Protein AF-A0A953ZAP2-F1 (afdb_monomer)

pLDDT: mean 78.83, std 12.78, range [43.84, 93.12]

Foldseek 3Di:
DVVQQVVVPKDKDDPFDFDDDPDGDTDAIEIEPGDCPRPVLQDDPPDRYDYDDDDPLVLVVVLVSCVRYPDQEEEAADDDDPVSVVSNVPRQHVYYHYNDDDDPDQPFDDGPPPDPDRCGDPCNVVVVD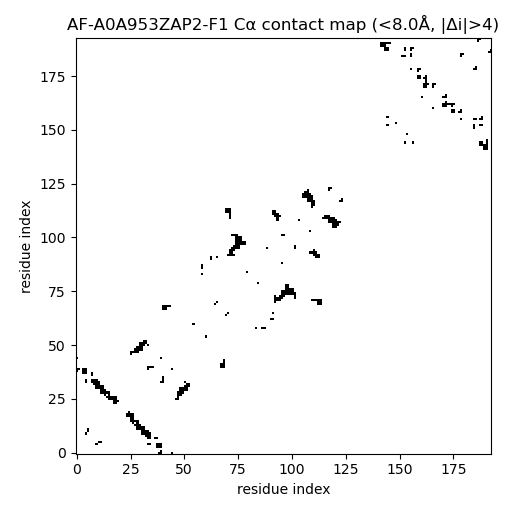DDDDDDDDPDPPQDQCDPDRDPLSVLLVVLVCCLPPNPDPVSNVVSVVVCVVDVPSVCNRRNHD

Sequence (193 aa):
LLDDAIAKGARVTYPAGEEPGRWIHWKATVIESLGPKAKLSTERLEGPGCELYRSEEPDREAARLLGLMPANNLSVLGTPERAMQGKLEDLPAGRIAFNEPILVGTAGAGGVPIGAESPRSICGPQNMLRPKLISQGEDEGRRIAWFPYTDDKAYALMDAIEAIYGTQAGKRLKAALKLWINPTKRRLLKGDD

Nearest PDB structures (foldseek):
  3vz2-assembly1_A  TM=8.799E-01  e=4.939E-05  Picosynechococcus sp. PCC 7002
  4ita-assembly1_A  TM=8.881E-01  e=8.875E-05  Picosynechococcus sp. PCC 7002
  3vz3-assembly1_B  TM=8.867E-01  e=8.875E-05  Picosynechococcus sp. PCC 7002
  5x5t-assembly1_A  TM=7.986E-01  e=1.011E-04  Azospirillum brasilense
  2hg2-assembly1_A  TM=8.134E-01  e=2.866E-04  Escherichia coli

Mean predicted aligned error: 14.67 Å

Secondary structure (DSSP, 8-state):
-HHHHHHTT-EE-S--SEEPSSS-EE--EEEES--TTSGGGTS---SSEEEE---S-HHHHHHHHHHHS--SEEEE-S---HHHHHHHHTSS-SEEEESS-----SS-B-BTTB-S---BSSSHHHHTS----------SS--TTPSS--HHHHHHHHHHHHHHH-S-HHHHHHHHHHHHH-HHHHHHHHT--

Structure (mmCIF, N/CA/C/O backbone):
data_AF-A0A953ZAP2-F1
#
_entry.id   AF-A0A953ZAP2-F1
#
loop_
_atom_site.group_PDB
_atom_site.id
_atom_site.type_symbol
_atom_site.label_atom_id
_atom_site.label_alt_id
_atom_site.label_comp_id
_atom_site.label_asym_id
_atom_site.label_entity_id
_atom_site.label_seq_id
_atom_site.pdbx_PDB_ins_code
_atom_site.Cartn_x
_atom_site.Cartn_y
_atom_site.Cartn_z
_atom_site.occupancy
_atom_site.B_iso_or_equiv
_atom_site.auth_seq_id
_atom_site.auth_comp_id
_atom_site.auth_asym_id
_atom_site.auth_atom_id
_atom_site.pdbx_PDB_model_num
ATOM 1 N N . LEU A 1 1 ? -19.634 -7.448 13.167 1.00 86.50 1 LEU A N 1
ATOM 2 C CA . LEU A 1 1 ? -18.156 -7.490 13.293 1.00 86.50 1 LEU A CA 1
ATOM 3 C C . LEU A 1 1 ? -17.708 -7.265 14.730 1.00 86.50 1 LEU A C 1
ATOM 5 O O . LEU A 1 1 ? -17.009 -8.113 15.265 1.00 86.50 1 LEU A O 1
ATOM 9 N N . LEU A 1 2 ? -18.153 -6.180 15.367 1.00 87.56 2 LEU A N 1
ATOM 10 C CA . LEU A 1 2 ? -17.809 -5.878 16.756 1.00 87.56 2 LEU A CA 1
ATOM 11 C C . LEU A 1 2 ? -18.224 -6.981 17.747 1.00 87.56 2 LEU A C 1
ATOM 13 O O . LEU A 1 2 ? -17.394 -7.419 18.535 1.00 87.56 2 LEU A O 1
ATOM 17 N N . ASP A 1 3 ? -19.456 -7.491 17.652 1.00 88.81 3 ASP A N 1
ATOM 18 C CA . ASP A 1 3 ? -19.928 -8.573 18.534 1.00 88.81 3 ASP A CA 1
ATOM 19 C C . ASP A 1 3 ? -19.073 -9.841 18.418 1.00 88.81 3 ASP A C 1
ATOM 21 O O . ASP A 1 3 ? -18.786 -10.495 19.414 1.00 88.81 3 ASP A O 1
ATOM 25 N N . ASP A 1 4 ? -18.614 -10.166 17.204 1.00 91.75 4 ASP A N 1
ATOM 26 C CA . ASP A 1 4 ? -17.707 -11.293 16.962 1.00 91.75 4 ASP A CA 1
ATOM 27 C C . ASP A 1 4 ? -16.335 -11.057 17.607 1.00 91.75 4 ASP A C 1
ATOM 29 O O . ASP A 1 4 ? -15.773 -11.974 18.205 1.00 91.75 4 ASP A O 1
ATOM 33 N N . ALA A 1 5 ? -15.816 -9.827 17.535 1.00 90.19 5 ALA A N 1
ATOM 34 C CA . ALA A 1 5 ? -14.565 -9.455 18.187 1.00 90.19 5 ALA A CA 1
ATOM 35 C C . ALA A 1 5 ? -14.678 -9.575 19.716 1.00 90.19 5 ALA A C 1
ATOM 37 O O . ALA A 1 5 ? -13.825 -10.208 20.339 1.00 90.19 5 ALA A O 1
ATOM 38 N N . ILE A 1 6 ? -15.758 -9.047 20.306 1.00 89.50 6 ILE A N 1
ATOM 39 C CA . ILE A 1 6 ? -16.037 -9.141 21.748 1.00 89.50 6 ILE A CA 1
ATOM 40 C C . ILE A 1 6 ? -16.179 -10.607 22.171 1.00 89.50 6 ILE A C 1
ATOM 42 O O . ILE A 1 6 ? -15.530 -11.041 23.123 1.00 89.50 6 ILE A O 1
ATOM 46 N N . ALA A 1 7 ? -16.960 -11.403 21.434 1.00 90.94 7 ALA A N 1
ATOM 47 C CA . ALA A 1 7 ? -17.153 -12.827 21.714 1.00 90.94 7 ALA A CA 1
ATOM 48 C C . ALA A 1 7 ? -15.841 -13.631 21.658 1.00 90.94 7 ALA A C 1
ATOM 50 O O . ALA A 1 7 ? -15.715 -14.666 22.311 1.00 90.94 7 ALA A O 1
ATOM 51 N N . LYS A 1 8 ? -14.852 -13.150 20.899 1.00 93.12 8 LYS A N 1
ATOM 52 C CA . LYS A 1 8 ? -13.515 -13.749 20.774 1.00 93.12 8 LYS A CA 1
ATOM 53 C C . LYS A 1 8 ? -12.467 -13.101 21.683 1.00 93.12 8 LYS A C 1
ATOM 55 O O . LYS A 1 8 ? -11.278 -13.367 21.514 1.00 93.12 8 LYS A O 1
ATOM 60 N N . GLY A 1 9 ? -12.902 -12.306 22.660 1.00 89.12 9 GLY A N 1
ATOM 61 C CA . GLY A 1 9 ? -12.061 -11.778 23.734 1.00 89.12 9 GLY A CA 1
ATOM 62 C C . GLY A 1 9 ? -11.420 -10.419 23.459 1.00 89.12 9 GLY A C 1
ATOM 63 O O . GLY A 1 9 ? -10.553 -10.011 24.229 1.00 89.12 9 GLY A O 1
ATOM 64 N N . ALA A 1 10 ? -11.824 -9.707 22.401 1.00 90.88 10 ALA A N 1
ATOM 65 C CA . ALA A 1 10 ? -11.381 -8.333 22.195 1.00 90.88 10 ALA A CA 1
ATOM 66 C C . ALA A 1 10 ? -11.968 -7.409 23.271 1.00 90.88 10 ALA A C 1
ATOM 68 O O . ALA A 1 10 ? -13.122 -7.555 23.689 1.00 90.88 10 ALA A O 1
ATOM 69 N N . ARG A 1 11 ? -11.179 -6.421 23.689 1.00 90.12 11 ARG A N 1
ATOM 70 C CA . ARG A 1 11 ? -11.623 -5.363 24.596 1.00 90.12 11 ARG A CA 1
ATOM 71 C C . ARG A 1 11 ? -12.050 -4.154 23.779 1.00 90.12 11 ARG A C 1
ATOM 73 O O . ARG A 1 11 ? -11.393 -3.789 22.815 1.00 90.12 11 ARG A O 1
ATOM 80 N N . VAL A 1 12 ? -13.140 -3.518 24.186 1.00 87.62 12 VAL A N 1
ATOM 81 C CA . VAL A 1 12 ? -13.678 -2.344 23.502 1.00 87.62 12 VAL A CA 1
ATOM 82 C C . VAL A 1 12 ? -13.697 -1.174 24.478 1.00 87.62 12 VAL A C 1
ATOM 84 O O . VAL A 1 12 ? -14.350 -1.248 25.518 1.00 87.62 12 VAL A O 1
ATOM 87 N N . THR A 1 13 ? -12.919 -0.128 24.196 1.00 74.25 13 THR A N 1
ATOM 88 C CA . THR A 1 13 ? -12.507 0.854 25.220 1.00 74.25 13 THR A CA 1
ATOM 89 C C . THR A 1 13 ? -13.463 2.047 25.383 1.00 74.25 13 THR A C 1
ATOM 91 O O . THR A 1 13 ? -13.245 2.882 26.254 1.00 74.25 13 THR A O 1
ATOM 94 N N . TYR A 1 14 ? -14.551 2.125 24.612 1.00 65.06 14 TYR A N 1
ATOM 95 C CA . TYR A 1 14 ? -15.587 3.174 24.679 1.00 65.06 14 TYR A CA 1
ATOM 96 C C . TYR A 1 14 ? -16.978 2.549 24.463 1.00 65.06 14 TYR A C 1
ATOM 98 O O . TYR A 1 14 ? -17.030 1.430 23.949 1.00 65.06 14 TYR A O 1
ATOM 106 N N . PRO A 1 15 ? -18.104 3.197 24.843 1.00 66.62 15 PRO A N 1
ATOM 107 C CA . PRO A 1 15 ? -19.433 2.674 24.540 1.00 66.62 15 PRO A CA 1
ATOM 108 C C . PRO A 1 15 ? -19.584 2.540 23.028 1.00 66.62 15 PRO A C 1
ATOM 110 O O . PRO A 1 15 ? -19.807 3.519 22.319 1.00 66.62 15 PRO A O 1
ATOM 113 N N . ALA A 1 16 ? -19.426 1.314 22.559 1.00 71.69 16 ALA A N 1
ATOM 114 C CA . ALA A 1 16 ? -19.564 0.953 21.173 1.00 71.69 16 ALA A CA 1
ATOM 115 C C . ALA A 1 16 ? -21.010 0.566 20.891 1.00 71.69 16 ALA A C 1
ATOM 117 O O . ALA A 1 16 ? -21.706 0.046 21.765 1.00 71.69 16 ALA A O 1
ATOM 118 N N . GLY A 1 17 ? -21.456 0.829 19.670 1.00 74.69 17 GLY A N 1
ATOM 119 C CA . GLY A 1 17 ? -22.823 0.554 19.257 1.00 74.69 17 GLY A CA 1
ATOM 120 C C . GLY A 1 17 ? -23.534 1.778 18.708 1.00 74.69 17 GLY A C 1
ATOM 121 O O . GLY A 1 17 ? -22.985 2.883 18.631 1.00 74.69 17 GLY A O 1
ATOM 122 N N . GLU A 1 18 ? -24.771 1.535 18.306 1.00 81.50 18 GLU A N 1
ATOM 123 C CA . GLU A 1 18 ? -25.666 2.560 17.806 1.00 81.50 18 GLU A CA 1
ATOM 124 C C . GLU A 1 18 ? -26.179 3.433 18.959 1.00 81.50 18 GLU A C 1
ATOM 126 O O . GLU A 1 18 ? -26.550 2.947 20.032 1.00 81.50 18 GLU A O 1
ATOM 131 N N . GLU A 1 19 ? -26.191 4.742 18.747 1.00 83.44 19 GLU A N 1
ATOM 132 C CA . GLU A 1 19 ? -26.857 5.682 19.630 1.00 83.44 19 GLU A CA 1
ATOM 133 C C . GLU A 1 19 ? -28.352 5.738 19.284 1.00 83.44 19 GLU A C 1
ATOM 135 O O . GLU A 1 19 ? -28.695 6.057 18.144 1.00 83.44 19 GLU A O 1
ATOM 140 N N . PRO A 1 20 ? -29.259 5.451 20.239 1.00 82.44 20 PRO A N 1
ATOM 141 C CA . PRO A 1 20 ? -30.690 5.466 19.968 1.00 82.44 20 PRO A CA 1
ATOM 142 C C . PRO A 1 20 ? -31.151 6.837 19.470 1.00 82.44 20 PRO A C 1
ATOM 144 O O . PRO A 1 20 ? -30.902 7.859 20.113 1.00 82.44 20 PRO A O 1
ATOM 147 N N . GLY A 1 21 ? -31.876 6.871 18.353 1.00 85.31 21 GLY A N 1
ATOM 148 C CA . GLY A 1 21 ? -32.375 8.123 17.802 1.00 85.31 21 GLY A CA 1
ATOM 149 C C . GLY A 1 21 ? -33.094 7.969 16.468 1.00 85.31 21 GLY A C 1
ATOM 150 O O . GLY A 1 21 ? -33.353 6.873 15.985 1.00 85.31 21 GLY A O 1
ATOM 151 N N . ARG A 1 22 ? -33.434 9.113 15.865 1.00 90.19 22 ARG A N 1
ATOM 152 C CA . ARG A 1 22 ? -34.063 9.183 14.535 1.00 90.19 22 ARG A CA 1
ATOM 153 C C . ARG A 1 22 ? -33.100 8.805 13.398 1.00 90.19 22 ARG A C 1
ATOM 155 O O . ARG A 1 22 ? -33.554 8.477 12.307 1.00 90.19 22 ARG A O 1
ATOM 162 N N . TRP A 1 23 ? -31.796 8.908 13.638 1.00 88.50 23 TRP A N 1
ATOM 163 C CA . TRP A 1 23 ? -30.739 8.728 12.647 1.00 88.50 23 TRP A CA 1
ATOM 164 C C . TRP A 1 23 ? -29.831 7.575 13.058 1.00 88.50 23 TRP A C 1
ATOM 166 O O . TRP A 1 23 ? -29.598 7.388 14.248 1.00 88.50 23 TRP A O 1
ATOM 176 N N . ILE A 1 24 ? -29.282 6.861 12.074 1.00 84.88 24 ILE A N 1
ATOM 177 C CA . ILE A 1 24 ? -28.288 5.810 12.310 1.00 84.88 24 ILE A CA 1
ATOM 178 C C . ILE A 1 24 ? -26.979 6.495 12.718 1.00 84.88 24 ILE A C 1
ATOM 180 O O . ILE A 1 24 ? -26.269 7.039 11.869 1.00 84.88 24 ILE A O 1
ATOM 184 N N . HIS A 1 25 ? -26.674 6.495 14.014 1.00 87.06 25 HIS A N 1
ATOM 185 C CA . HIS A 1 25 ? -25.443 7.060 14.561 1.00 87.06 25 HIS A CA 1
ATOM 186 C C . HIS A 1 25 ? -24.656 5.974 15.284 1.00 87.06 25 HIS A C 1
ATOM 188 O O . HIS A 1 25 ? -25.143 5.383 16.239 1.00 87.06 25 HIS A O 1
ATOM 194 N N . TRP A 1 26 ? -23.426 5.725 14.842 1.00 84.88 26 TRP A N 1
ATOM 195 C CA . TRP A 1 26 ? -22.526 4.770 15.480 1.00 84.88 26 TRP A CA 1
ATOM 196 C C . TRP A 1 26 ? -21.445 5.505 16.257 1.00 84.88 26 TRP A C 1
ATOM 198 O O . TRP A 1 26 ? -20.780 6.393 15.722 1.00 84.88 26 TRP A O 1
ATOM 208 N N . LYS A 1 27 ? -21.252 5.118 17.517 1.00 86.12 27 LYS A N 1
ATOM 209 C CA . LYS A 1 27 ? -20.222 5.713 18.369 1.00 86.12 27 LYS A CA 1
ATOM 210 C C . LYS A 1 27 ? -18.827 5.263 17.947 1.00 86.12 27 LYS A C 1
ATOM 212 O O . LYS A 1 27 ? -18.607 4.096 17.615 1.00 86.12 27 LYS A O 1
ATOM 217 N N . ALA A 1 28 ? -17.882 6.201 18.014 1.00 87.31 28 ALA A N 1
ATOM 218 C CA . ALA A 1 28 ? -16.474 5.929 17.766 1.00 87.31 28 ALA A CA 1
ATOM 219 C C . ALA A 1 28 ? -15.956 4.849 18.727 1.00 87.31 28 ALA A C 1
ATOM 221 O O . ALA A 1 28 ? -16.156 4.944 19.939 1.00 87.31 28 ALA A O 1
ATOM 222 N N . THR A 1 29 ? -15.298 3.828 18.184 1.00 89.12 29 THR A N 1
ATOM 223 C CA . THR A 1 29 ? -14.916 2.638 18.949 1.00 89.12 29 THR A CA 1
ATOM 224 C C . THR A 1 29 ? -13.437 2.301 18.782 1.00 89.12 29 THR A C 1
ATOM 226 O O . THR A 1 29 ? -12.941 2.220 17.663 1.00 89.12 29 THR A O 1
ATOM 229 N N . VAL A 1 30 ? -12.742 2.045 19.892 1.00 90.81 30 VAL A N 1
ATOM 230 C CA . VAL A 1 30 ? -11.373 1.505 19.889 1.00 90.81 30 VAL A CA 1
ATOM 231 C C . VAL A 1 30 ? -11.427 0.042 20.303 1.00 90.81 30 VAL A C 1
ATOM 233 O O . VAL A 1 30 ? -12.025 -0.286 21.331 1.00 90.81 30 VAL A O 1
ATOM 236 N N . ILE A 1 31 ? -10.828 -0.824 19.489 1.00 91.25 31 ILE A N 1
ATOM 237 C CA . ILE A 1 31 ? -10.814 -2.274 19.675 1.00 91.25 31 ILE A CA 1
ATOM 238 C C . ILE A 1 31 ? -9.385 -2.695 20.014 1.00 91.25 31 ILE A C 1
ATOM 240 O O . ILE A 1 31 ? -8.471 -2.566 19.206 1.00 91.25 31 ILE A O 1
ATOM 244 N N . GLU A 1 32 ? -9.200 -3.194 21.226 1.00 91.31 32 GLU A N 1
ATOM 245 C CA . GLU A 1 32 ? -7.933 -3.647 21.791 1.00 91.31 32 GLU A CA 1
ATOM 246 C C . GLU A 1 32 ? -7.892 -5.177 21.864 1.00 91.31 32 GLU A C 1
ATOM 248 O O . GLU A 1 32 ? -8.924 -5.844 21.989 1.00 91.31 32 GLU A O 1
ATOM 253 N N . SER A 1 33 ? -6.683 -5.743 21.864 1.00 86.19 33 SER A N 1
ATOM 254 C CA . SER A 1 33 ? -6.458 -7.180 22.092 1.00 86.19 33 SER A CA 1
ATOM 255 C C . SER A 1 33 ? -7.243 -8.085 21.131 1.00 86.19 33 SER A C 1
ATOM 257 O O . SER A 1 33 ? -7.769 -9.126 21.529 1.00 86.19 33 SER A O 1
ATOM 259 N N . LEU A 1 34 ? -7.344 -7.687 19.859 1.00 87.69 34 LEU A N 1
ATOM 260 C CA . LEU A 1 34 ? -8.081 -8.441 18.852 1.00 87.69 34 LEU A CA 1
ATOM 261 C C . LEU A 1 34 ? -7.445 -9.822 18.626 1.00 87.69 34 LEU A C 1
ATOM 263 O O . LEU A 1 34 ? -6.297 -9.938 18.194 1.00 87.69 34 LEU A O 1
ATOM 267 N N . GLY A 1 35 ? -8.211 -10.882 18.884 1.00 84.44 35 GLY A N 1
ATOM 268 C CA . GLY A 1 35 ? -7.764 -12.247 18.626 1.00 84.44 35 GLY A CA 1
ATOM 269 C C . GLY A 1 35 ? -7.626 -12.536 17.122 1.00 84.44 35 GLY A C 1
ATOM 270 O O . GLY A 1 35 ? -8.464 -12.094 16.335 1.00 84.44 35 GLY A O 1
ATOM 271 N N . PRO A 1 36 ? -6.652 -13.361 16.691 1.00 83.19 36 PRO A N 1
ATOM 272 C CA . PRO A 1 36 ? -6.405 -13.637 15.269 1.00 83.19 36 PRO A CA 1
ATOM 273 C C . PRO A 1 36 ? -7.580 -14.333 14.567 1.00 83.19 36 PRO A C 1
ATOM 275 O O . PRO A 1 36 ? -7.708 -14.256 13.351 1.00 83.19 36 PRO A O 1
ATOM 278 N N . LYS A 1 37 ? -8.453 -15.004 15.330 1.00 87.44 37 LYS A N 1
ATOM 279 C CA . LYS A 1 37 ? -9.650 -15.684 14.817 1.00 87.44 37 LYS A CA 1
ATOM 280 C C . LYS A 1 37 ? -10.866 -14.762 14.679 1.00 87.44 37 LYS A C 1
ATOM 282 O O . LYS A 1 37 ? -11.910 -15.236 14.231 1.00 87.44 37 LYS A O 1
ATOM 287 N N . ALA A 1 38 ? -10.800 -13.508 15.130 1.00 89.75 38 ALA A N 1
ATOM 288 C CA . ALA A 1 38 ? -11.898 -12.555 14.975 1.00 89.75 38 ALA A CA 1
ATOM 289 C C . ALA A 1 38 ? -12.089 -12.193 13.506 1.00 89.75 38 ALA A C 1
ATOM 291 O O . ALA A 1 38 ? -11.113 -12.040 12.795 1.00 89.75 38 ALA A O 1
ATOM 292 N N . LYS A 1 39 ? -13.331 -12.043 13.041 1.00 90.12 39 LYS A N 1
ATOM 293 C CA . LYS A 1 39 ? -13.611 -11.670 11.642 1.00 90.12 39 LYS A CA 1
ATOM 294 C C . LYS A 1 39 ? -12.916 -10.368 11.260 1.00 90.12 39 LYS A C 1
ATOM 296 O O . LYS A 1 39 ? -12.321 -10.260 10.196 1.00 90.12 39 LYS A O 1
ATOM 301 N N . LEU A 1 40 ? -12.914 -9.434 12.207 1.00 88.50 40 LEU A N 1
ATOM 302 C CA . LEU A 1 40 ? -12.254 -8.141 12.104 1.00 88.50 40 LEU A CA 1
ATOM 303 C C . LEU A 1 40 ? -10.740 -8.239 11.812 1.00 88.50 40 LEU A C 1
ATOM 305 O O . LEU A 1 40 ? -10.173 -7.302 11.283 1.00 88.50 40 LEU A O 1
ATOM 309 N N . SER A 1 41 ? -10.080 -9.378 12.074 1.00 85.62 41 SER A N 1
ATOM 310 C CA . SER A 1 41 ? -8.656 -9.552 11.736 1.00 85.62 41 SER A CA 1
ATOM 311 C C . SER A 1 41 ? -8.390 -9.654 10.228 1.00 85.62 41 SER A C 1
ATOM 313 O O . SER A 1 41 ? -7.238 -9.586 9.800 1.00 85.62 41 SER A O 1
ATOM 315 N N . THR A 1 42 ? -9.443 -9.852 9.429 1.00 83.94 42 THR A N 1
ATOM 316 C CA . THR A 1 42 ? -9.378 -10.032 7.969 1.00 83.94 42 THR A CA 1
ATOM 317 C C . THR A 1 42 ? -10.452 -9.250 7.207 1.00 83.94 42 THR A C 1
ATOM 319 O O . THR A 1 42 ? -10.391 -9.151 5.984 1.00 83.94 42 THR A O 1
ATOM 322 N N . GLU A 1 43 ? -11.438 -8.688 7.908 1.00 85.44 43 GLU A N 1
ATOM 323 C CA . GLU A 1 43 ? -12.570 -7.959 7.334 1.00 85.44 43 GLU A CA 1
ATOM 324 C C . GLU A 1 43 ? -12.532 -6.486 7.750 1.00 85.44 43 GLU A C 1
ATOM 326 O O . GLU A 1 43 ? -12.267 -6.157 8.904 1.00 85.44 43 GLU A O 1
ATOM 331 N N . ARG A 1 44 ? -12.873 -5.588 6.820 1.00 80.88 44 ARG A N 1
ATOM 332 C CA . ARG A 1 44 ? -12.919 -4.147 7.088 1.00 80.88 44 ARG A CA 1
ATOM 333 C C . ARG A 1 44 ? -14.145 -3.776 7.912 1.00 80.88 44 ARG A C 1
ATOM 335 O O . ARG A 1 44 ? -15.263 -4.126 7.551 1.00 80.88 44 ARG A O 1
ATOM 342 N N . LEU A 1 45 ? -13.937 -2.988 8.968 1.00 82.31 45 LEU A N 1
ATOM 343 C CA . LEU A 1 45 ? -15.014 -2.484 9.825 1.00 82.31 45 LEU A CA 1
ATOM 344 C C . LEU A 1 45 ? -15.962 -1.502 9.107 1.00 82.31 45 LEU A C 1
ATOM 346 O O . LEU A 1 45 ? -17.116 -1.405 9.508 1.00 82.31 45 LEU A O 1
ATOM 350 N N . GLU A 1 46 ? -15.476 -0.774 8.088 1.00 82.62 46 GLU A N 1
ATOM 351 C CA . GLU A 1 46 ? -16.200 0.263 7.310 1.00 82.62 46 GLU A CA 1
ATOM 352 C C . GLU A 1 46 ? -17.128 1.171 8.147 1.00 82.62 46 GLU A C 1
ATOM 354 O O . GLU A 1 46 ? -18.189 1.609 7.710 1.00 82.62 46 GLU A O 1
ATOM 359 N N . GLY A 1 47 ? -16.708 1.476 9.373 1.00 84.94 47 GLY A N 1
ATOM 360 C CA . GLY A 1 47 ? -17.473 2.240 10.348 1.00 84.94 47 GLY A CA 1
ATOM 361 C C . GLY A 1 47 ? -16.558 3.067 11.249 1.00 84.94 47 GLY A C 1
ATOM 362 O O . GLY A 1 47 ? -15.335 3.038 11.082 1.00 84.94 47 GLY A O 1
ATOM 363 N N . PRO A 1 48 ? -17.124 3.820 12.206 1.00 85.94 48 PRO A N 1
ATOM 364 C CA . PRO A 1 48 ? -16.364 4.693 13.091 1.00 85.94 48 PRO A CA 1
ATOM 365 C C . PRO A 1 48 ? -15.660 3.870 14.176 1.00 85.94 48 PRO A C 1
ATOM 367 O O . PRO A 1 48 ? -16.042 3.868 15.342 1.00 85.94 48 PRO A O 1
ATOM 370 N N . GLY A 1 49 ? -14.616 3.142 13.802 1.00 87.31 49 GLY A N 1
ATOM 371 C CA . GLY A 1 49 ? -13.787 2.434 14.761 1.00 87.31 49 GLY A CA 1
ATOM 372 C C . GLY A 1 49 ? -12.403 2.118 14.228 1.00 87.31 49 GLY A C 1
ATOM 373 O O . GLY A 1 49 ? -12.158 2.158 13.023 1.00 87.31 49 GLY A O 1
ATOM 374 N N . CYS A 1 50 ? -11.494 1.824 15.148 1.00 88.44 50 CYS A N 1
ATOM 375 C CA . CYS A 1 50 ? -10.135 1.422 14.832 1.00 88.44 50 CYS A CA 1
ATOM 376 C C . CYS A 1 50 ? -9.668 0.284 15.736 1.00 88.44 50 CYS A C 1
ATOM 378 O O . CYS A 1 50 ? -10.107 0.131 16.879 1.00 88.44 50 CYS A O 1
ATOM 380 N N . GLU A 1 51 ? -8.753 -0.509 15.199 1.00 89.94 51 GLU A N 1
ATOM 381 C CA . GLU A 1 51 ? -8.045 -1.549 15.929 1.00 89.94 51 GLU A CA 1
ATOM 382 C C . GLU A 1 51 ? -6.733 -0.984 16.462 1.00 89.94 51 GLU A C 1
ATOM 384 O O . GLU A 1 51 ? -5.995 -0.304 15.744 1.00 89.94 51 GLU A O 1
ATOM 389 N N . LEU A 1 52 ? -6.442 -1.269 17.728 1.00 91.19 52 LEU A N 1
ATOM 390 C CA . LEU A 1 52 ? -5.221 -0.844 18.387 1.00 91.19 52 LEU A CA 1
ATOM 391 C C . LEU A 1 52 ? -4.293 -2.040 18.595 1.00 91.19 52 LEU A C 1
ATOM 393 O O . LEU A 1 52 ? -4.594 -2.967 19.350 1.00 91.19 52 LEU A O 1
ATOM 397 N N . TYR A 1 53 ? -3.129 -1.965 17.958 1.00 89.81 53 TYR A N 1
ATOM 398 C CA . TYR A 1 53 ? -2.050 -2.935 18.087 1.00 89.81 53 TYR A CA 1
ATOM 399 C C . TYR A 1 53 ? -0.863 -2.305 18.808 1.00 89.81 53 TYR A C 1
ATOM 401 O O . TYR A 1 53 ? -0.512 -1.150 18.567 1.00 89.81 53 TYR A O 1
ATOM 409 N N . ARG A 1 54 ? -0.222 -3.078 19.688 1.00 90.19 54 ARG A N 1
ATOM 410 C CA . ARG A 1 54 ? 1.028 -2.697 20.348 1.00 90.19 54 ARG A CA 1
ATOM 411 C C . ARG A 1 54 ? 2.129 -3.644 19.890 1.00 90.19 54 ARG A C 1
ATOM 413 O O . ARG A 1 54 ? 1.968 -4.854 20.003 1.00 90.19 54 ARG A O 1
ATOM 420 N N . SER A 1 55 ? 3.238 -3.089 19.415 1.00 90.62 55 SER A N 1
ATOM 421 C CA . SER A 1 55 ? 4.417 -3.844 18.990 1.00 90.62 55 SER A CA 1
ATOM 422 C C . SER A 1 55 ? 5.691 -3.104 19.388 1.00 90.62 55 SER A C 1
ATOM 424 O O . SER A 1 55 ? 5.716 -1.874 19.393 1.00 90.62 55 SER A O 1
ATOM 426 N N . GLU A 1 56 ? 6.737 -3.858 19.717 1.00 92.00 56 GLU A N 1
ATOM 427 C CA . GLU A 1 56 ? 8.105 -3.342 19.873 1.00 92.00 56 GLU A CA 1
ATOM 428 C C . GLU A 1 56 ? 8.83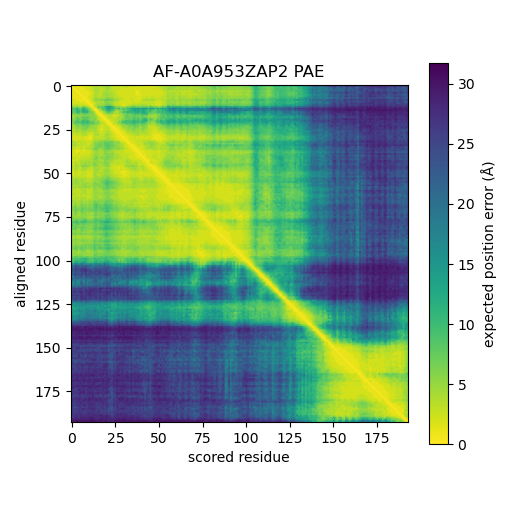4 -3.247 18.520 1.00 92.00 56 GLU A C 1
ATOM 430 O O . GLU A 1 56 ? 9.799 -2.500 18.385 1.00 92.00 56 GLU A O 1
ATOM 435 N N . GLU A 1 57 ? 8.333 -3.949 17.499 1.00 91.56 57 GLU A N 1
ATOM 436 C CA . GLU A 1 57 ? 8.846 -3.960 16.125 1.00 91.56 57 GLU A CA 1
ATOM 437 C C . GLU A 1 57 ? 7.764 -3.403 15.172 1.00 91.56 57 GLU A C 1
ATOM 439 O O . GLU A 1 57 ? 7.022 -4.172 14.545 1.00 91.56 57 GLU A O 1
ATOM 444 N N . PRO A 1 58 ? 7.588 -2.069 15.100 1.00 89.44 58 PRO A N 1
ATOM 445 C CA . PRO A 1 58 ? 6.469 -1.453 14.383 1.00 89.44 58 PRO A CA 1
ATOM 446 C C . PRO A 1 58 ? 6.523 -1.671 12.865 1.00 89.44 58 PRO A C 1
ATOM 448 O O . PRO A 1 58 ? 5.478 -1.833 12.242 1.00 89.44 58 PRO A O 1
ATOM 451 N N . ASP A 1 59 ? 7.715 -1.726 12.267 1.00 90.88 59 ASP A N 1
ATOM 452 C CA . ASP A 1 59 ? 7.927 -2.000 10.839 1.00 90.88 59 ASP A CA 1
ATOM 453 C C . ASP A 1 59 ? 7.453 -3.408 10.456 1.00 90.88 59 ASP A C 1
ATOM 455 O O . ASP A 1 59 ? 6.704 -3.588 9.492 1.00 90.88 59 ASP A O 1
ATOM 459 N N . ARG A 1 60 ? 7.841 -4.412 11.247 1.00 92.38 60 ARG A N 1
ATOM 460 C CA . ARG A 1 60 ? 7.430 -5.806 11.029 1.00 92.38 60 ARG A CA 1
ATOM 461 C C . ARG A 1 60 ? 5.947 -6.015 11.281 1.00 92.38 60 ARG A C 1
ATOM 463 O O . ARG A 1 60 ? 5.298 -6.735 10.524 1.00 92.38 60 ARG A O 1
ATOM 470 N N . GLU A 1 61 ? 5.408 -5.377 12.313 1.00 91.19 61 GLU A N 1
ATOM 471 C CA . GLU A 1 61 ? 3.984 -5.468 12.616 1.00 91.19 61 GLU A CA 1
ATOM 472 C C . GLU A 1 61 ? 3.135 -4.803 11.529 1.00 91.19 61 GLU A C 1
ATOM 474 O O . GLU A 1 61 ? 2.154 -5.392 11.079 1.00 91.19 61 GLU A O 1
ATOM 479 N N . ALA A 1 62 ? 3.546 -3.635 11.028 1.00 89.69 62 ALA A N 1
ATOM 480 C CA . ALA A 1 62 ? 2.881 -2.984 9.904 1.00 89.69 62 ALA A CA 1
ATOM 481 C C . ALA A 1 62 ? 2.875 -3.881 8.655 1.00 89.69 62 ALA A C 1
ATOM 483 O O . ALA A 1 62 ? 1.824 -4.070 8.043 1.00 89.69 62 ALA A O 1
ATOM 484 N N . ALA A 1 63 ? 4.010 -4.504 8.315 1.00 89.31 63 ALA A N 1
ATOM 485 C CA . ALA A 1 63 ? 4.093 -5.455 7.205 1.00 89.31 63 ALA A CA 1
ATOM 486 C C . ALA A 1 63 ? 3.162 -6.665 7.400 1.00 89.31 63 ALA A C 1
ATOM 488 O O . ALA A 1 63 ? 2.460 -7.069 6.470 1.00 89.31 63 ALA A O 1
ATOM 489 N N . ARG A 1 64 ? 3.113 -7.225 8.617 1.00 89.88 64 ARG A N 1
ATOM 490 C CA . ARG A 1 64 ? 2.222 -8.340 8.964 1.00 89.88 64 ARG A CA 1
ATOM 491 C C . ARG A 1 64 ? 0.752 -7.952 8.801 1.00 89.88 64 ARG A C 1
ATOM 493 O O . ARG A 1 64 ? -0.007 -8.711 8.201 1.00 89.88 64 ARG A O 1
ATOM 500 N N . LEU A 1 65 ? 0.355 -6.788 9.316 1.00 87.62 65 LEU A N 1
ATOM 501 C CA . LEU A 1 65 ? -1.017 -6.282 9.231 1.00 87.62 65 LEU A CA 1
ATOM 502 C C . LEU A 1 65 ? -1.429 -6.010 7.781 1.00 87.62 65 LEU A C 1
ATOM 504 O O . LEU A 1 65 ? -2.507 -6.436 7.381 1.00 87.62 65 LEU A O 1
ATOM 508 N N . LEU A 1 66 ? -0.553 -5.409 6.970 1.00 84.69 66 LEU A N 1
ATOM 509 C CA . LEU A 1 66 ? -0.791 -5.203 5.535 1.00 84.69 66 LEU A CA 1
ATOM 510 C C . LEU A 1 66 ? -0.952 -6.514 4.761 1.00 84.69 66 LEU A C 1
ATOM 512 O O . LEU A 1 66 ? -1.722 -6.570 3.803 1.00 84.69 66 LEU A O 1
ATOM 516 N N . GLY A 1 67 ? -0.238 -7.564 5.174 1.00 82.75 67 GLY A N 1
ATOM 517 C CA . GLY A 1 67 ? -0.378 -8.901 4.601 1.00 82.75 67 GLY A CA 1
ATOM 518 C C . GLY A 1 67 ? -1.720 -9.566 4.924 1.00 82.75 67 GLY A C 1
ATOM 519 O O . GLY A 1 67 ? -2.224 -10.332 4.106 1.00 82.75 67 GLY A O 1
ATOM 520 N N . LEU A 1 68 ? -2.308 -9.273 6.089 1.00 83.31 68 LEU A N 1
ATOM 521 C CA . LEU A 1 68 ? -3.630 -9.779 6.479 1.00 83.31 68 LEU A CA 1
ATOM 522 C C . LEU A 1 68 ? -4.763 -8.964 5.861 1.00 83.31 68 LEU A C 1
ATOM 524 O O . LEU A 1 68 ? -5.715 -9.521 5.318 1.00 83.31 68 LEU A O 1
ATOM 528 N N . MET A 1 69 ? -4.648 -7.644 5.952 1.00 79.50 69 MET A N 1
ATOM 529 C CA . MET A 1 69 ? -5.614 -6.697 5.437 1.00 79.50 69 MET A CA 1
ATOM 530 C C . MET A 1 69 ? -4.865 -5.634 4.635 1.00 79.50 69 MET A C 1
ATOM 532 O O . MET A 1 69 ? -4.332 -4.679 5.207 1.00 79.50 69 MET A O 1
ATOM 536 N N . PRO A 1 70 ? -4.856 -5.762 3.299 1.00 77.69 70 PRO A N 1
ATOM 537 C CA . PRO A 1 70 ? -4.341 -4.729 2.426 1.00 77.69 70 PRO A CA 1
ATOM 538 C C . PRO A 1 70 ? -4.875 -3.347 2.797 1.00 77.69 70 PRO A C 1
ATOM 540 O O . PRO A 1 70 ? -6.091 -3.166 2.973 1.00 77.69 70 PRO A O 1
ATOM 543 N N . ALA A 1 71 ? -3.966 -2.369 2.837 1.00 76.75 71 ALA A N 1
ATOM 544 C CA . ALA A 1 71 ? -4.250 -0.942 2.943 1.00 76.75 71 ALA A CA 1
ATOM 545 C C . ALA A 1 71 ? -3.516 -0.191 1.823 1.00 76.75 71 ALA A C 1
ATOM 547 O O . ALA A 1 71 ? -2.384 -0.515 1.482 1.00 76.75 71 ALA A O 1
ATOM 548 N N . ASN A 1 72 ? -4.171 0.812 1.236 1.00 75.88 72 ASN A N 1
ATOM 549 C CA . ASN A 1 72 ? -3.569 1.612 0.167 1.00 75.88 72 ASN A CA 1
ATOM 550 C C . ASN A 1 72 ? -2.815 2.832 0.721 1.00 75.88 72 ASN A C 1
ATOM 552 O O . ASN A 1 72 ? -1.922 3.374 0.084 1.00 75.88 72 ASN A O 1
ATOM 556 N N . ASN A 1 73 ? -3.211 3.275 1.910 1.00 80.38 73 ASN A N 1
ATOM 557 C CA . ASN A 1 73 ? -2.783 4.517 2.525 1.00 80.38 73 ASN A CA 1
ATOM 558 C C . ASN A 1 73 ? -2.289 4.204 3.937 1.00 80.38 73 ASN A C 1
ATOM 560 O O . ASN A 1 73 ? -3.020 3.571 4.701 1.00 80.38 73 ASN A O 1
ATOM 564 N N . LEU A 1 74 ? -1.095 4.677 4.281 1.00 84.88 74 LEU A N 1
ATOM 565 C CA . LEU A 1 74 ? -0.511 4.569 5.613 1.00 84.88 74 LEU A CA 1
ATOM 566 C C . LEU A 1 74 ? -0.125 5.948 6.139 1.00 84.88 74 LEU A C 1
ATOM 568 O O . LEU A 1 74 ? 0.550 6.720 5.462 1.00 84.88 74 LEU A O 1
ATOM 572 N N . SER A 1 75 ? -0.517 6.242 7.372 1.00 89.25 75 SER A N 1
ATOM 573 C CA . SER A 1 75 ? -0.049 7.426 8.090 1.00 89.25 75 SER A CA 1
ATOM 574 C C . SER A 1 75 ? 0.854 6.992 9.230 1.00 89.25 75 SER A C 1
ATOM 576 O O . SER A 1 75 ? 0.448 6.215 10.092 1.00 89.25 75 SER A O 1
ATOM 578 N N . VAL A 1 76 ? 2.074 7.513 9.235 1.00 90.69 76 VAL A N 1
ATOM 579 C CA . VAL A 1 76 ? 3.066 7.317 10.285 1.00 90.69 76 VAL A CA 1
ATOM 580 C C . VAL A 1 76 ? 3.123 8.604 11.095 1.00 90.69 76 VAL A C 1
ATOM 582 O O . VAL A 1 76 ? 3.597 9.633 10.617 1.00 90.69 76 VAL A O 1
ATOM 585 N N . LEU A 1 77 ? 2.606 8.562 12.320 1.00 88.81 77 LEU A N 1
ATOM 586 C CA . LEU A 1 77 ? 2.643 9.703 13.231 1.00 88.81 77 LEU A CA 1
ATOM 587 C C . LEU A 1 77 ? 3.884 9.611 14.126 1.00 88.81 77 LEU A C 1
ATOM 589 O O . LEU A 1 77 ? 4.109 8.587 14.770 1.00 88.81 77 LEU A O 1
ATOM 593 N N . GLY A 1 78 ? 4.664 10.692 14.175 1.00 86.69 78 GLY A N 1
ATOM 594 C CA . GLY A 1 78 ? 5.943 10.763 14.883 1.00 86.69 78 GLY A CA 1
ATOM 595 C C . GLY A 1 78 ? 7.153 10.640 13.954 1.00 86.69 78 GLY A C 1
ATOM 596 O O . GLY A 1 78 ? 7.020 10.414 12.752 1.00 86.69 78 GLY A O 1
ATOM 597 N N . THR A 1 79 ? 8.347 10.789 14.531 1.00 86.94 79 THR A N 1
ATOM 598 C CA . THR A 1 79 ? 9.614 10.851 13.788 1.00 86.94 79 THR A CA 1
ATOM 599 C C . THR A 1 79 ? 10.371 9.524 13.908 1.00 86.94 79 THR A C 1
ATOM 601 O O . THR A 1 79 ? 11.141 9.363 14.858 1.00 86.94 79 THR A O 1
ATOM 604 N N . PRO A 1 80 ? 10.163 8.551 12.997 1.00 88.06 80 PRO A N 1
ATOM 605 C CA . PRO A 1 80 ? 10.936 7.316 13.006 1.00 88.06 80 PRO A CA 1
ATOM 606 C C . PRO A 1 80 ? 12.414 7.597 12.720 1.00 88.06 80 PRO A C 1
ATOM 608 O O . PRO A 1 80 ? 12.772 8.555 12.033 1.00 88.06 80 PRO A O 1
ATOM 611 N N . GLU A 1 81 ? 13.290 6.726 13.215 1.00 91.31 81 GLU A N 1
ATOM 612 C CA . GLU A 1 81 ? 14.699 6.751 12.826 1.00 91.31 81 GLU A CA 1
ATOM 613 C C . GLU A 1 81 ? 14.853 6.492 11.323 1.00 91.31 81 GLU A C 1
ATOM 615 O O . GLU A 1 81 ? 14.080 5.744 10.726 1.00 91.31 81 GLU A O 1
ATOM 620 N N . ARG A 1 82 ? 15.910 7.032 10.708 1.00 89.81 82 ARG A N 1
ATOM 621 C CA . ARG A 1 82 ? 16.142 6.930 9.256 1.00 89.81 82 ARG A CA 1
ATOM 622 C C . ARG A 1 82 ? 16.132 5.489 8.728 1.00 89.81 82 ARG A C 1
ATOM 624 O O . ARG A 1 82 ? 15.628 5.240 7.638 1.00 89.81 82 ARG A O 1
ATOM 631 N N . ALA A 1 83 ? 16.676 4.542 9.495 1.00 90.44 83 ALA A N 1
ATOM 632 C CA . ALA A 1 83 ? 16.678 3.129 9.119 1.00 90.44 83 ALA A CA 1
ATOM 633 C C . ALA A 1 83 ? 15.264 2.522 9.134 1.00 90.44 83 ALA A C 1
ATOM 635 O O . ALA A 1 83 ? 14.933 1.713 8.273 1.00 90.44 83 ALA A O 1
ATOM 636 N N . MET A 1 84 ? 14.426 2.923 10.092 1.00 90.62 84 MET A N 1
ATOM 637 C CA . MET A 1 84 ? 13.027 2.502 10.168 1.00 90.62 84 MET A CA 1
ATOM 638 C C . MET A 1 84 ? 12.190 3.175 9.082 1.00 90.62 84 MET A C 1
ATOM 640 O O . MET A 1 84 ? 11.361 2.514 8.470 1.00 90.62 84 MET A O 1
ATOM 644 N N . GLN A 1 85 ? 12.441 4.454 8.804 1.00 91.94 85 GLN A N 1
ATOM 645 C CA . GLN A 1 85 ? 11.761 5.188 7.743 1.00 91.94 85 GLN A CA 1
ATOM 646 C C . GLN A 1 85 ? 11.910 4.481 6.391 1.00 91.94 85 GLN A C 1
ATOM 648 O O . GLN A 1 85 ? 10.898 4.231 5.750 1.00 91.94 85 GLN A O 1
ATOM 653 N N . GLY A 1 86 ? 13.129 4.075 6.010 1.00 90.75 86 GLY A N 1
ATOM 654 C CA . GLY A 1 86 ? 13.345 3.342 4.755 1.00 90.75 86 GLY A CA 1
ATOM 655 C C . GLY A 1 86 ? 12.547 2.036 4.685 1.00 90.75 86 GLY A C 1
ATOM 656 O O . GLY A 1 86 ? 11.880 1.768 3.696 1.00 90.75 86 GLY A O 1
ATOM 657 N N . LYS A 1 87 ? 12.507 1.266 5.779 1.00 92.12 87 LYS A N 1
ATOM 658 C CA . LYS A 1 87 ? 11.695 0.039 5.834 1.00 92.12 87 LYS A CA 1
ATOM 659 C C . LYS A 1 87 ? 10.191 0.299 5.750 1.00 92.12 87 LYS A C 1
ATOM 661 O O . LYS A 1 87 ? 9.465 -0.529 5.212 1.00 92.12 87 LYS A O 1
ATOM 666 N N . LEU A 1 88 ? 9.719 1.399 6.338 1.00 89.81 88 LEU A N 1
ATOM 667 C CA . LEU A 1 88 ? 8.317 1.803 6.255 1.00 89.81 88 LEU A CA 1
ATOM 668 C C . LEU A 1 88 ? 7.977 2.248 4.829 1.00 89.81 88 LEU A C 1
ATOM 670 O O . LEU A 1 88 ? 6.920 1.880 4.340 1.00 89.81 88 LEU A O 1
ATOM 674 N N . GLU A 1 89 ? 8.873 2.975 4.158 1.00 87.81 89 GLU A N 1
ATOM 675 C CA . GLU A 1 89 ? 8.742 3.377 2.748 1.00 87.81 89 GLU A CA 1
ATOM 676 C C . GLU A 1 89 ? 8.688 2.174 1.791 1.00 87.81 89 GLU A C 1
ATOM 678 O O . GLU A 1 89 ? 7.979 2.230 0.789 1.00 87.81 89 GLU A O 1
ATOM 683 N N . ASP A 1 90 ? 9.362 1.072 2.133 1.00 88.12 90 ASP A N 1
ATOM 684 C CA . ASP A 1 90 ? 9.358 -0.182 1.365 1.00 88.12 90 ASP A CA 1
ATOM 685 C C . ASP A 1 90 ? 8.075 -1.026 1.544 1.00 88.12 90 ASP A C 1
ATOM 687 O O . ASP A 1 90 ? 7.922 -2.078 0.910 1.00 88.12 90 ASP A O 1
ATOM 691 N N . LEU A 1 91 ? 7.142 -0.617 2.414 1.00 85.38 91 LEU A N 1
ATOM 692 C CA . LEU A 1 91 ? 5.889 -1.345 2.615 1.00 85.38 91 LEU A CA 1
ATOM 693 C C . LEU A 1 91 ? 5.007 -1.302 1.353 1.00 85.38 91 LEU A C 1
ATOM 695 O O . LEU A 1 91 ? 4.965 -0.290 0.654 1.00 85.38 91 LEU A O 1
ATOM 699 N N . PRO A 1 92 ? 4.227 -2.366 1.076 1.00 77.25 92 PRO A N 1
ATOM 700 C CA . PRO A 1 92 ? 3.366 -2.448 -0.102 1.00 77.25 92 PRO A CA 1
ATOM 701 C C . PRO A 1 92 ? 2.083 -1.610 0.069 1.00 77.25 92 PRO A C 1
ATOM 703 O O . PRO A 1 92 ? 0.978 -2.147 0.141 1.00 77.25 92 PRO A O 1
ATOM 706 N N . ALA A 1 93 ? 2.235 -0.290 0.156 1.00 78.25 93 ALA A N 1
ATOM 707 C CA . ALA A 1 93 ? 1.159 0.692 0.207 1.00 78.25 93 ALA A CA 1
ATOM 708 C C . ALA A 1 93 ? 1.318 1.701 -0.937 1.00 78.25 93 ALA A C 1
ATOM 710 O O . ALA A 1 93 ? 2.426 2.103 -1.282 1.00 78.25 93 ALA A O 1
ATOM 711 N N . GLY A 1 94 ? 0.203 2.145 -1.523 1.00 73.81 94 GLY A N 1
ATOM 712 C CA . GLY A 1 94 ? 0.231 3.147 -2.591 1.00 73.81 94 GLY A CA 1
ATOM 713 C C . GLY A 1 94 ? 0.658 4.533 -2.109 1.00 73.81 94 GLY A C 1
ATOM 714 O O . GLY A 1 94 ? 1.200 5.314 -2.891 1.00 73.81 94 GLY A O 1
ATOM 715 N N . ARG A 1 95 ? 0.423 4.856 -0.831 1.00 79.25 95 ARG A N 1
ATOM 716 C CA . ARG A 1 95 ? 0.848 6.114 -0.211 1.00 79.25 95 ARG A CA 1
ATOM 717 C C . ARG A 1 95 ? 1.241 5.933 1.242 1.00 79.25 95 ARG A C 1
ATOM 719 O O . ARG A 1 95 ? 0.527 5.286 2.009 1.00 79.25 95 ARG A O 1
ATOM 726 N N . ILE A 1 96 ? 2.307 6.623 1.62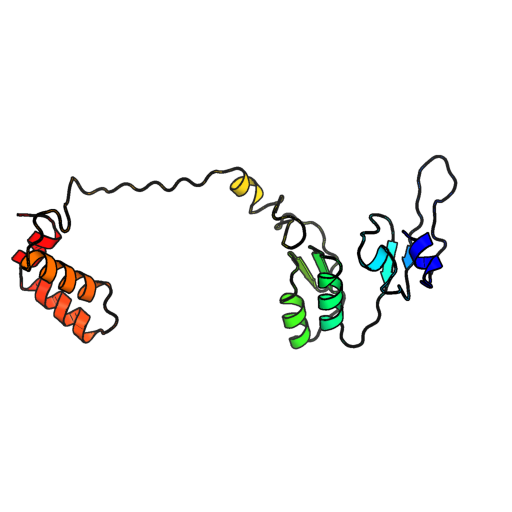6 1.00 84.62 96 ILE A N 1
ATOM 727 C CA . ILE A 1 96 ? 2.799 6.684 2.998 1.00 84.62 96 ILE A CA 1
ATOM 728 C C . ILE A 1 96 ? 3.055 8.152 3.334 1.00 84.62 96 ILE A C 1
ATOM 730 O O . ILE A 1 96 ? 3.777 8.832 2.609 1.00 84.62 96 ILE A O 1
ATOM 734 N N . ALA A 1 97 ? 2.424 8.649 4.396 1.00 86.69 97 ALA A N 1
ATOM 735 C CA . ALA A 1 97 ? 2.636 10.001 4.907 1.00 86.69 97 ALA A CA 1
ATOM 736 C C . ALA A 1 97 ? 3.303 9.942 6.280 1.00 86.69 97 ALA A C 1
ATOM 738 O O . ALA A 1 97 ? 2.888 9.159 7.136 1.00 86.69 97 ALA A O 1
ATOM 739 N N . PHE A 1 98 ? 4.311 10.784 6.493 1.00 89.38 98 PHE A N 1
ATOM 740 C CA . PHE A 1 98 ? 5.031 10.898 7.759 1.00 89.38 98 PHE A CA 1
ATOM 741 C C . PHE A 1 98 ? 4.666 12.207 8.451 1.00 89.38 98 PHE A C 1
ATOM 743 O O . PHE A 1 98 ? 4.616 13.253 7.812 1.00 89.38 98 PHE A O 1
ATOM 750 N N . ASN A 1 99 ? 4.466 12.155 9.767 1.00 86.19 99 ASN A N 1
ATOM 751 C CA . ASN A 1 99 ? 4.117 13.293 10.624 1.00 86.19 99 ASN A CA 1
ATOM 752 C C . ASN A 1 99 ? 2.779 13.980 10.313 1.00 86.19 99 ASN A C 1
ATOM 754 O O . ASN A 1 99 ? 2.473 15.010 10.911 1.00 86.19 99 ASN A O 1
ATOM 758 N N . GLU A 1 100 ? 1.953 13.401 9.444 1.00 82.69 100 GLU A N 1
ATOM 759 C CA . GLU A 1 100 ? 0.634 13.933 9.119 1.00 82.69 100 GLU A CA 1
ATOM 760 C C . GLU A 1 100 ? -0.376 12.816 8.813 1.00 82.69 100 GLU A C 1
ATOM 762 O O . GLU A 1 100 ? -0.005 11.748 8.306 1.00 82.69 100 GLU A O 1
ATOM 767 N N . PRO A 1 101 ? -1.671 13.030 9.112 1.00 79.88 101 PRO A N 1
ATOM 768 C CA . PRO A 1 101 ? -2.714 12.187 8.551 1.00 79.88 101 PRO A CA 1
ATOM 769 C C . PRO A 1 101 ? -2.739 12.370 7.031 1.00 79.88 101 PRO A C 1
ATOM 771 O O . PRO A 1 101 ? -2.576 13.485 6.536 1.00 79.88 101 PRO A O 1
ATOM 774 N N . ILE A 1 102 ? -2.991 11.295 6.277 1.00 73.88 102 ILE A N 1
ATOM 775 C CA . ILE A 1 102 ? -3.166 11.411 4.825 1.00 73.88 102 ILE A CA 1
ATOM 776 C C . ILE A 1 102 ? -4.389 12.290 4.553 1.00 73.88 102 ILE A C 1
ATOM 778 O O . ILE A 1 102 ? -5.537 11.858 4.664 1.00 73.88 102 ILE A O 1
ATOM 782 N N . LEU A 1 103 ? -4.132 13.531 4.151 1.00 64.31 103 LEU A N 1
ATOM 783 C CA . LEU A 1 103 ? -5.122 14.393 3.533 1.00 64.31 103 LEU A CA 1
ATOM 784 C C . LEU A 1 103 ? -5.195 13.999 2.059 1.00 64.31 103 LEU A C 1
ATOM 786 O O . LEU A 1 103 ? -4.180 13.931 1.363 1.00 64.31 103 LEU A O 1
ATOM 790 N N . VAL A 1 104 ? -6.395 13.687 1.563 1.00 57.06 104 VAL A N 1
ATOM 791 C CA . VAL A 1 104 ? -6.586 13.293 0.160 1.00 57.06 104 VAL A CA 1
ATOM 792 C C . VAL A 1 104 ? -6.451 14.532 -0.733 1.00 57.06 104 VAL A C 1
ATOM 794 O O . VAL A 1 104 ? -7.435 15.107 -1.188 1.00 57.06 104 VAL A O 1
ATOM 797 N N . GLY A 1 105 ? -5.211 14.949 -0.977 1.00 51.62 105 GLY A N 1
ATOM 798 C CA . GLY A 1 105 ? -4.848 15.885 -2.031 1.00 51.62 105 GLY A CA 1
ATOM 799 C C . GLY A 1 105 ? -4.871 15.221 -3.410 1.00 51.62 105 GLY A C 1
ATOM 800 O O . GLY A 1 105 ? -4.929 13.993 -3.544 1.00 51.62 105 GLY A O 1
ATOM 801 N N . THR A 1 106 ? -4.804 16.056 -4.444 1.00 45.69 106 THR A N 1
ATOM 802 C CA . THR A 1 106 ? -4.781 15.749 -5.886 1.00 45.69 106 THR A CA 1
ATOM 803 C C . THR A 1 106 ? -3.553 14.939 -6.341 1.00 45.69 106 THR A C 1
ATOM 805 O O . THR A 1 106 ? -3.058 15.154 -7.439 1.00 45.69 106 THR A O 1
ATOM 808 N N . ALA A 1 107 ? -3.022 14.009 -5.549 1.00 49.53 107 ALA A N 1
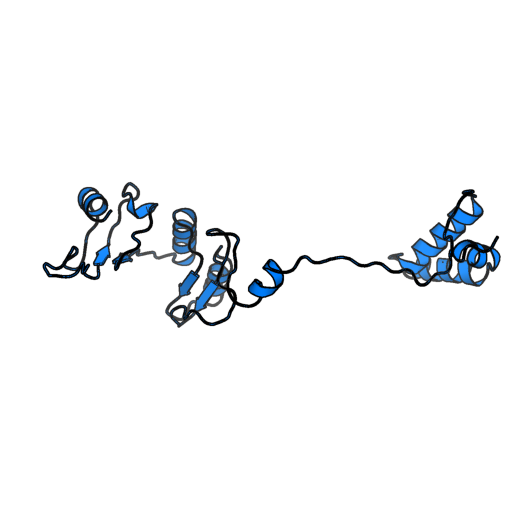ATOM 809 C CA . ALA A 1 107 ? -1.789 13.280 -5.852 1.00 49.53 107 ALA A CA 1
ATOM 810 C C . ALA A 1 107 ? -2.007 11.761 -5.835 1.00 49.53 107 ALA A C 1
ATOM 812 O O . ALA A 1 107 ? -1.813 11.133 -4.809 1.00 49.53 107 ALA A O 1
ATOM 813 N N . GLY A 1 108 ? -2.448 11.159 -6.945 1.00 52.84 108 GLY A N 1
ATOM 814 C CA . GLY A 1 108 ? -2.449 9.705 -7.193 1.00 52.84 108 GLY A CA 1
ATOM 815 C C . GLY A 1 108 ? -3.212 8.872 -6.163 1.00 52.84 108 GLY A C 1
ATOM 816 O O . GLY A 1 108 ? -2.605 8.271 -5.287 1.00 52.84 108 GLY A O 1
ATOM 817 N N . ALA A 1 109 ? -4.545 8.900 -6.166 1.00 50.19 109 ALA A N 1
ATOM 818 C CA . ALA A 1 109 ? -5.316 8.011 -5.286 1.00 50.19 109 ALA A CA 1
ATOM 819 C C . ALA A 1 109 ? -5.341 6.643 -5.947 1.00 50.19 109 ALA A C 1
ATOM 821 O O . ALA A 1 109 ? -5.819 6.620 -7.057 1.00 50.19 109 ALA A O 1
ATOM 822 N N . GLY A 1 110 ? -4.845 5.572 -5.326 1.00 52.62 110 GLY A N 1
ATOM 823 C CA . GLY A 1 110 ? -4.892 4.199 -5.862 1.00 52.62 110 GLY A CA 1
ATOM 824 C C . GLY A 1 110 ? -3.552 3.477 -5.739 1.00 52.62 110 GLY A C 1
ATOM 825 O O . GL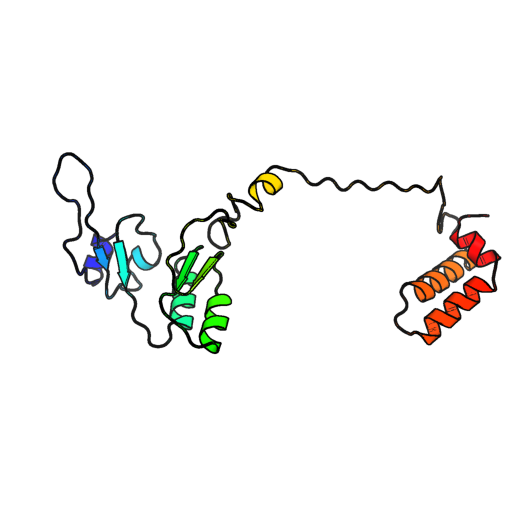Y A 1 110 ? -2.509 4.124 -5.758 1.00 52.62 110 GLY A O 1
ATOM 826 N N . GLY A 1 111 ? -3.589 2.160 -5.559 1.00 52.12 111 GLY A N 1
ATOM 827 C CA . GLY A 1 111 ? -2.391 1.360 -5.341 1.00 52.12 111 GLY A CA 1
ATOM 828 C C . GLY A 1 111 ? -2.710 -0.094 -5.010 1.00 52.12 111 GLY A C 1
ATOM 829 O O . GLY A 1 111 ? -3.712 -0.426 -4.372 1.00 52.12 111 GLY A O 1
ATOM 830 N N . VAL A 1 112 ? -1.831 -0.974 -5.480 1.00 54.16 112 VAL A N 1
ATOM 831 C CA . VAL A 1 112 ? -1.833 -2.398 -5.138 1.00 54.16 112 VAL A CA 1
ATOM 832 C C . VAL A 1 112 ? -1.570 -2.500 -3.628 1.00 54.16 112 VAL A C 1
ATOM 834 O O . VAL A 1 112 ? -0.621 -1.866 -3.171 1.00 54.16 112 VAL A O 1
ATOM 837 N N . PRO A 1 113 ? -2.391 -3.236 -2.847 1.00 52.84 113 PRO A N 1
ATOM 838 C CA . PRO A 1 113 ? -3.208 -4.383 -3.273 1.00 52.84 113 PRO A CA 1
ATOM 839 C C . PRO A 1 113 ? -4.715 -4.128 -3.457 1.00 52.84 113 PRO A C 1
ATOM 841 O O . PRO A 1 113 ? -5.448 -5.070 -3.754 1.00 52.84 113 PRO A O 1
ATOM 844 N N . ILE A 1 114 ? -5.217 -2.900 -3.287 1.00 51.66 114 ILE A N 1
ATOM 845 C CA . ILE A 1 114 ? -6.668 -2.627 -3.291 1.00 51.66 114 ILE A CA 1
ATOM 846 C C . ILE A 1 114 ? -7.030 -1.815 -4.525 1.00 51.66 114 ILE A C 1
ATOM 848 O O . ILE A 1 114 ? -7.070 -0.586 -4.501 1.00 51.66 114 ILE A O 1
ATOM 852 N N . GLY A 1 115 ? -7.333 -2.539 -5.597 1.00 52.84 115 GLY A N 1
ATOM 853 C CA . GLY A 1 115 ? -7.705 -1.946 -6.871 1.00 52.84 115 GLY A CA 1
ATOM 854 C C . GLY A 1 115 ? -6.491 -1.441 -7.650 1.00 52.84 115 GLY A C 1
ATOM 855 O O . GLY A 1 115 ? -5.634 -0.721 -7.147 1.00 52.84 115 GLY A O 1
ATOM 856 N N . ALA A 1 116 ? -6.437 -1.815 -8.926 1.00 52.62 116 ALA A N 1
ATOM 857 C CA . ALA A 1 116 ? -5.449 -1.309 -9.878 1.00 52.62 116 ALA A CA 1
ATOM 858 C C . ALA A 1 116 ? -5.757 0.128 -10.343 1.00 52.62 116 ALA A C 1
ATOM 860 O O . ALA A 1 116 ? -5.022 0.705 -11.143 1.00 52.62 116 ALA A O 1
ATOM 861 N N . GLU A 1 117 ? -6.866 0.706 -9.884 1.00 50.69 117 GLU A N 1
ATOM 862 C CA . GLU A 1 117 ? -7.395 1.941 -10.435 1.00 50.69 117 GLU A CA 1
ATOM 863 C C . GLU A 1 117 ? -6.929 3.116 -9.598 1.00 50.69 117 GLU A C 1
ATOM 865 O O . GLU A 1 117 ? -7.314 3.263 -8.441 1.00 50.69 117 GLU A O 1
ATOM 870 N N . SER A 1 118 ? -6.082 3.947 -10.205 1.00 50.47 118 SER A N 1
ATOM 871 C CA . SER A 1 118 ? -5.711 5.241 -9.657 1.00 50.47 118 SER A CA 1
ATOM 872 C C . SER A 1 118 ? -6.667 6.321 -10.180 1.00 50.47 118 SER A C 1
ATOM 874 O O . SER A 1 118 ? -6.458 6.783 -11.307 1.00 50.47 118 SER A O 1
ATOM 876 N N . PRO A 1 119 ? -7.745 6.740 -9.471 1.00 48.31 119 PRO A N 1
ATOM 877 C CA . PRO A 1 119 ? -8.760 7.582 -10.092 1.00 48.31 119 PRO A CA 1
ATOM 878 C C . PRO A 1 119 ? -8.394 9.068 -10.103 1.00 48.31 119 PRO A C 1
ATOM 880 O O . PRO A 1 119 ? -9.128 9.857 -10.692 1.00 48.31 119 PRO A O 1
ATOM 883 N N . ARG A 1 120 ? -7.328 9.522 -9.424 1.00 50.84 120 ARG A N 1
ATOM 884 C CA . ARG A 1 120 ? -7.146 10.970 -9.196 1.00 50.84 120 ARG A CA 1
ATOM 885 C C . ARG A 1 120 ? -5.695 11.412 -9.274 1.00 50.84 120 ARG A C 1
ATOM 887 O O . ARG A 1 120 ? -5.018 11.438 -8.256 1.00 50.84 120 ARG A O 1
ATOM 894 N N . SER A 1 121 ? -5.265 11.756 -10.492 1.00 43.84 121 SER A N 1
ATOM 895 C CA . SER A 1 121 ? -4.694 13.071 -10.870 1.00 43.84 121 SER A CA 1
ATOM 896 C C . SER A 1 121 ? -3.619 12.994 -11.954 1.00 43.84 121 SER A C 1
ATOM 898 O O . SER A 1 121 ? -3.593 13.854 -12.825 1.00 43.84 121 SER A O 1
ATOM 900 N N . ILE A 1 122 ? -2.794 11.946 -11.951 1.00 47.84 122 ILE A N 1
ATOM 901 C CA . ILE A 1 122 ? -1.766 11.720 -12.984 1.00 47.84 122 ILE A CA 1
ATOM 902 C C . ILE A 1 122 ? -2.227 10.638 -13.971 1.00 47.84 122 ILE A C 1
ATOM 904 O O . ILE A 1 122 ? -2.011 10.754 -15.174 1.00 47.84 122 ILE A O 1
ATOM 908 N N . CYS A 1 123 ? -2.974 9.646 -13.482 1.00 51.84 123 CYS A N 1
ATOM 909 C CA . CYS A 1 123 ? -3.470 8.532 -14.288 1.00 51.84 123 CYS A CA 1
ATOM 910 C C . CYS A 1 123 ? -4.913 8.729 -14.774 1.00 51.84 123 CYS A C 1
ATOM 912 O O . CYS A 1 123 ? -5.343 7.999 -15.647 1.00 51.84 123 CYS A O 1
ATOM 914 N N . GLY A 1 124 ? -5.673 9.700 -14.248 1.00 60.34 124 GLY A N 1
ATOM 915 C CA . GLY A 1 124 ? -7.097 9.872 -14.589 1.00 60.34 124 GLY A CA 1
ATOM 916 C C . GLY A 1 124 ? -7.318 10.099 -16.091 1.00 60.34 124 GLY A C 1
ATOM 917 O O . GLY A 1 124 ? -7.922 9.253 -16.745 1.00 60.34 124 GLY A O 1
ATOM 918 N N . PRO A 1 125 ? -6.756 11.175 -16.678 1.00 63.41 125 PRO A N 1
ATOM 919 C CA . PRO A 1 125 ? -6.824 11.385 -18.121 1.00 63.41 125 PRO A CA 1
ATOM 920 C C . PRO A 1 125 ? -6.103 10.291 -18.919 1.00 63.41 125 PRO A C 1
ATOM 922 O O . PRO A 1 125 ? -6.615 9.854 -19.938 1.00 63.41 125 PRO A O 1
ATOM 925 N N . GLN A 1 126 ? -4.945 9.800 -18.461 1.00 64.31 126 GLN A N 1
ATOM 926 C CA . GLN A 1 126 ? -4.186 8.766 -19.181 1.00 64.31 126 GLN A CA 1
ATOM 927 C C . GLN A 1 126 ? -4.927 7.421 -19.255 1.00 64.31 126 GLN A C 1
ATOM 929 O O . GLN A 1 126 ? -4.907 6.788 -20.302 1.00 64.31 126 GLN A O 1
ATOM 934 N N . ASN A 1 127 ? -5.641 7.022 -18.200 1.00 64.25 127 ASN A N 1
ATOM 935 C CA . ASN A 1 127 ? -6.478 5.818 -18.168 1.00 64.25 127 ASN A CA 1
ATOM 936 C C . ASN A 1 127 ? -7.725 5.957 -19.057 1.00 64.25 127 ASN A C 1
ATOM 938 O O . ASN A 1 127 ? -8.324 4.955 -19.437 1.00 64.25 127 ASN A O 1
ATOM 942 N N . MET A 1 128 ? -8.115 7.189 -19.402 1.00 71.94 128 MET A N 1
ATOM 943 C CA . MET A 1 128 ? -9.186 7.479 -20.361 1.00 71.94 128 MET A CA 1
ATOM 944 C C . MET A 1 128 ? -8.678 7.591 -21.807 1.00 71.94 128 MET A C 1
ATOM 946 O O . MET A 1 128 ? -9.483 7.682 -22.735 1.00 71.94 128 MET A O 1
ATOM 950 N N . LEU A 1 129 ? -7.360 7.601 -22.021 1.00 74.25 129 LEU A N 1
ATOM 951 C CA . LEU A 1 129 ? -6.737 7.748 -23.332 1.00 74.25 129 LEU A CA 1
ATOM 952 C C . LEU A 1 129 ? -6.116 6.424 -23.777 1.00 74.25 129 LEU A C 1
ATOM 954 O O . LEU A 1 129 ? -5.444 5.732 -23.020 1.00 74.25 129 LEU A O 1
ATOM 958 N N . ARG A 1 130 ? -6.287 6.085 -25.057 1.00 78.19 130 ARG A N 1
ATOM 959 C CA . ARG A 1 130 ? -5.590 4.949 -25.665 1.00 78.19 130 ARG A CA 1
ATOM 960 C C . ARG A 1 130 ? -4.289 5.444 -26.303 1.00 78.19 130 ARG A C 1
ATOM 962 O O . ARG A 1 130 ? -4.371 6.116 -27.335 1.00 78.19 130 ARG A O 1
ATOM 969 N N . PRO A 1 131 ? -3.100 5.121 -25.761 1.00 79.50 131 PRO A N 1
ATOM 970 C CA . PRO A 1 131 ? -1.853 5.474 -26.423 1.00 79.50 131 PRO A CA 1
ATOM 971 C C . PRO A 1 131 ? -1.775 4.757 -27.777 1.00 79.50 131 PRO A C 1
ATOM 973 O O . PRO A 1 131 ? -2.014 3.551 -27.877 1.00 79.50 131 PRO A O 1
ATOM 976 N N . LYS A 1 132 ? -1.456 5.508 -28.834 1.00 84.56 132 LYS A N 1
ATOM 977 C CA . LYS A 1 132 ? -1.215 4.977 -30.178 1.00 84.56 132 LYS A CA 1
ATOM 978 C C . LYS A 1 132 ? 0.231 5.257 -30.551 1.00 84.56 132 LYS A C 1
ATOM 980 O O . LYS A 1 132 ? 0.626 6.414 -30.651 1.00 84.56 132 LYS A O 1
ATOM 985 N N . LEU A 1 133 ? 1.002 4.201 -30.788 1.00 84.75 133 LEU A N 1
ATOM 986 C CA . LEU A 1 133 ? 2.318 4.338 -31.396 1.00 84.75 133 LEU A CA 1
ATOM 987 C C . LEU A 1 133 ? 2.127 4.677 -32.877 1.00 84.75 133 LEU A C 1
ATOM 989 O O . LEU A 1 133 ? 1.525 3.903 -33.623 1.00 84.75 133 LEU A O 1
ATOM 993 N N . ILE A 1 134 ? 2.617 5.841 -33.290 1.00 85.50 134 ILE A N 1
ATOM 994 C CA . ILE A 1 134 ? 2.689 6.234 -34.695 1.00 85.50 134 ILE A CA 1
ATOM 995 C C . ILE A 1 134 ? 4.164 6.219 -35.073 1.00 85.50 134 ILE A C 1
ATOM 997 O O . ILE A 1 134 ? 4.963 6.943 -34.488 1.00 85.50 134 ILE A O 1
ATOM 1001 N N . SER A 1 135 ? 4.517 5.373 -36.035 1.00 81.12 135 SER A N 1
ATOM 1002 C CA . SER A 1 135 ? 5.840 5.356 -36.648 1.00 81.12 135 SER A CA 1
ATOM 1003 C C . SER A 1 135 ? 5.689 5.845 -38.082 1.00 81.12 135 SER A C 1
ATOM 1005 O O . SER A 1 135 ? 4.899 5.293 -38.847 1.00 81.12 135 SER A O 1
ATOM 1007 N N . GLN A 1 136 ? 6.402 6.915 -38.415 1.00 76.38 136 GLN A N 1
ATOM 1008 C CA . GLN A 1 136 ? 6.542 7.422 -39.773 1.00 76.38 136 GLN A CA 1
ATOM 1009 C C . GLN A 1 136 ? 8.028 7.375 -40.112 1.00 76.38 136 GLN A C 1
ATOM 1011 O O . GLN A 1 136 ? 8.849 7.899 -39.363 1.00 76.38 136 GLN A O 1
ATOM 1016 N N . GLY A 1 137 ? 8.367 6.691 -41.201 1.00 72.00 137 GLY A N 1
ATOM 1017 C CA . GLY A 1 137 ? 9.695 6.765 -41.794 1.00 72.00 137 GLY A CA 1
ATOM 1018 C C . GLY A 1 137 ? 9.692 7.854 -42.857 1.00 72.00 137 GLY A C 1
ATOM 1019 O O . GLY A 1 137 ? 8.840 7.829 -43.739 1.00 72.00 137 GLY A O 1
ATOM 1020 N N . GLU A 1 138 ? 10.628 8.797 -42.773 1.00 67.81 138 GLU A N 1
ATOM 1021 C CA . GLU A 1 138 ? 10.834 9.835 -43.796 1.00 67.81 138 GLU A CA 1
ATOM 1022 C C . GLU A 1 138 ? 11.631 9.3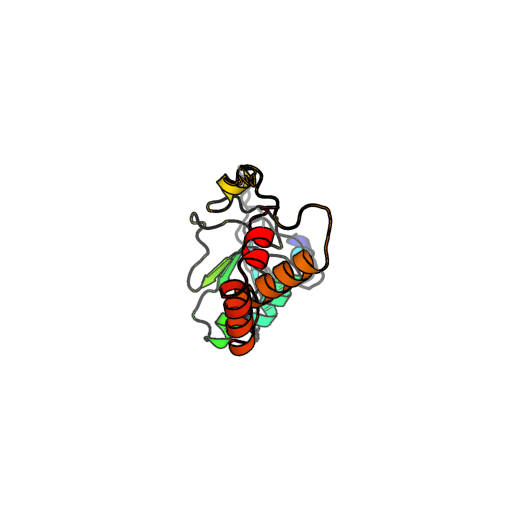22 -45.009 1.00 67.81 138 GLU A C 1
ATOM 1024 O O . GLU A 1 138 ? 11.825 10.044 -45.982 1.00 67.81 138 GLU A O 1
ATOM 1029 N N . ASP A 1 139 ? 12.104 8.074 -44.971 1.00 62.94 139 ASP A N 1
ATOM 1030 C CA . ASP A 1 139 ? 12.897 7.503 -46.054 1.00 62.94 139 ASP A CA 1
ATOM 1031 C C . ASP A 1 139 ? 11.994 6.969 -47.178 1.00 62.94 139 ASP A C 1
ATOM 1033 O O . ASP A 1 139 ? 11.287 5.970 -47.019 1.00 62.94 139 ASP A O 1
ATOM 1037 N N . GLU A 1 140 ? 12.075 7.615 -48.346 1.00 55.69 140 GLU A N 1
ATOM 1038 C CA . GLU A 1 140 ? 11.521 7.178 -49.635 1.00 55.69 140 GLU A CA 1
ATOM 1039 C C . GLU A 1 140 ? 12.116 5.824 -50.069 1.00 55.69 140 GLU A C 1
ATOM 1041 O O . GLU A 1 140 ? 12.990 5.733 -50.927 1.00 55.69 140 GLU A O 1
ATOM 1046 N N . GLY A 1 141 ? 11.676 4.732 -49.446 1.00 55.03 141 GLY A N 1
ATOM 1047 C CA . GLY A 1 141 ? 12.024 3.383 -49.883 1.00 55.03 141 GLY A CA 1
ATOM 1048 C C . GLY A 1 141 ? 13.496 2.998 -49.712 1.00 55.03 141 GLY A C 1
ATOM 1049 O O . GLY A 1 141 ? 13.933 2.063 -50.388 1.00 55.03 141 GLY A O 1
ATOM 1050 N N . ARG A 1 142 ? 14.258 3.645 -48.810 1.00 56.72 142 ARG A N 1
ATOM 1051 C CA . ARG A 1 142 ? 15.616 3.184 -48.474 1.00 56.72 142 ARG A CA 1
ATOM 1052 C C . ARG A 1 142 ? 15.555 1.799 -47.849 1.00 56.72 142 ARG A C 1
ATOM 1054 O O . ARG A 1 142 ? 15.126 1.579 -46.719 1.00 56.72 142 ARG A O 1
ATOM 1061 N N . ARG A 1 143 ? 15.979 0.840 -48.652 1.00 61.12 143 ARG A N 1
ATOM 1062 C CA . ARG A 1 143 ? 15.903 -0.593 -48.417 1.00 61.12 143 ARG A CA 1
ATOM 1063 C C . ARG A 1 143 ? 17.191 -1.061 -47.748 1.00 61.12 143 ARG A C 1
ATOM 1065 O O . ARG A 1 143 ? 18.029 -1.703 -48.376 1.00 61.12 143 ARG A O 1
ATOM 1072 N N . ILE A 1 144 ? 17.375 -0.724 -46.471 1.00 56.72 144 ILE A N 1
ATOM 1073 C CA . ILE A 1 144 ? 18.526 -1.232 -45.712 1.00 56.72 144 ILE A CA 1
ATOM 1074 C C . ILE A 1 144 ? 18.421 -2.764 -45.670 1.00 56.72 144 ILE A C 1
ATOM 1076 O O . ILE A 1 144 ? 17.451 -3.308 -45.148 1.00 56.72 144 ILE A O 1
ATO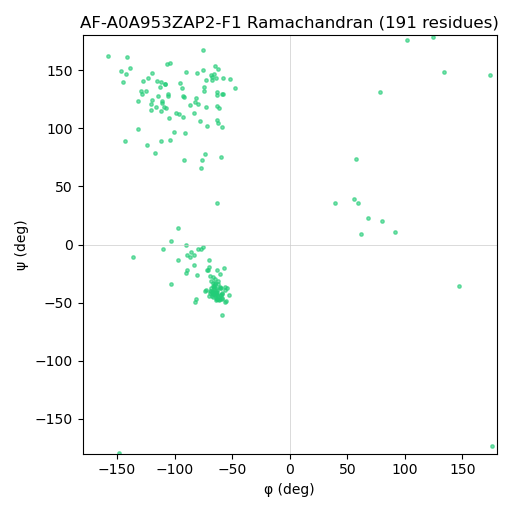M 1080 N N . ALA A 1 145 ? 19.409 -3.453 -46.248 1.00 56.84 145 ALA A N 1
ATOM 1081 C CA . ALA A 1 145 ? 19.490 -4.917 -46.293 1.00 56.84 145 ALA A CA 1
ATOM 1082 C C . ALA A 1 145 ? 18.310 -5.634 -46.991 1.00 56.84 145 ALA A C 1
ATOM 1084 O O . ALA A 1 145 ? 17.922 -6.734 -46.597 1.00 56.84 145 ALA A O 1
ATOM 1085 N N . TRP A 1 146 ? 17.750 -5.043 -48.051 1.00 64.69 146 TRP A N 1
ATOM 1086 C CA . TRP A 1 146 ? 16.735 -5.717 -48.869 1.00 64.69 146 TRP A CA 1
ATOM 1087 C C . TRP A 1 146 ? 17.339 -6.784 -49.791 1.00 64.69 146 TRP A C 1
ATOM 1089 O O . TRP A 1 146 ? 18.492 -6.680 -50.226 1.00 64.69 146 TRP A O 1
ATOM 1099 N N . PHE A 1 147 ? 16.539 -7.812 -50.081 1.00 61.97 147 PHE A N 1
ATOM 1100 C CA . PHE A 1 147 ? 16.904 -8.968 -50.902 1.00 61.97 147 PHE A CA 1
ATOM 1101 C C . PHE A 1 147 ? 17.501 -8.556 -52.269 1.00 61.97 147 PHE A C 1
ATOM 1103 O O . PHE A 1 147 ? 17.001 -7.598 -52.864 1.00 61.97 147 PHE A O 1
ATOM 1110 N N . PRO A 1 148 ? 18.516 -9.274 -52.802 1.00 67.69 148 PRO A N 1
ATOM 1111 C CA . PRO A 1 148 ? 19.12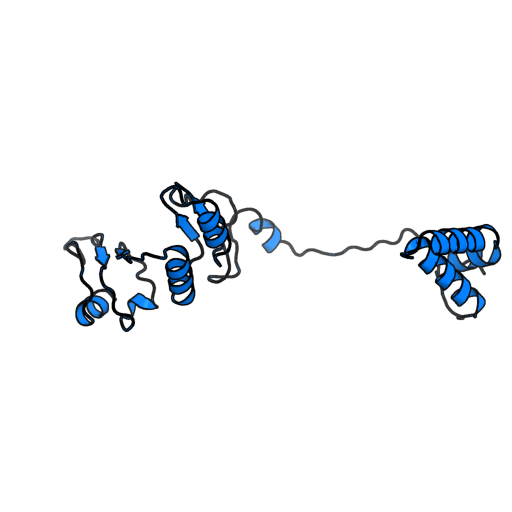1 -10.500 -52.267 1.00 67.69 148 PRO A CA 1
ATOM 1112 C C . PRO A 1 148 ? 20.142 -10.244 -51.156 1.00 67.69 148 PRO A C 1
ATOM 1114 O O . PRO A 1 148 ? 20.847 -9.233 -51.169 1.00 67.69 148 PRO A O 1
ATOM 1117 N N . TYR A 1 149 ? 20.218 -11.181 -50.206 1.00 73.62 149 TYR A N 1
ATOM 1118 C CA . TYR A 1 149 ? 21.221 -11.194 -49.141 1.00 73.62 149 TYR A CA 1
ATOM 1119 C C . TYR A 1 149 ? 22.548 -11.707 -49.700 1.00 73.62 149 TYR A C 1
ATOM 1121 O O . TYR A 1 149 ? 22.687 -12.894 -49.982 1.00 73.62 149 TYR A O 1
ATOM 1129 N N . THR A 1 150 ? 23.507 -10.804 -49.888 1.00 80.69 150 THR A N 1
ATOM 1130 C CA . THR A 1 150 ? 24.871 -11.138 -50.311 1.00 80.69 150 THR A CA 1
ATOM 1131 C C . THR A 1 150 ? 25.827 -11.056 -49.126 1.00 80.69 150 THR A C 1
ATOM 1133 O O . THR A 1 150 ? 25.580 -10.305 -48.175 1.00 80.69 150 THR A O 1
ATOM 1136 N N . ASP A 1 151 ? 26.948 -11.776 -49.199 1.00 81.44 151 ASP A N 1
ATOM 1137 C CA . ASP A 1 151 ? 28.003 -11.713 -48.180 1.00 81.44 151 ASP A CA 1
ATOM 1138 C C . ASP A 1 151 ? 28.499 -10.273 -47.977 1.00 81.44 151 ASP A C 1
ATOM 1140 O O . ASP A 1 151 ? 28.709 -9.833 -46.849 1.00 81.44 151 ASP A O 1
ATOM 1144 N N . ASP A 1 152 ? 28.570 -9.479 -49.049 1.00 79.19 152 ASP A N 1
ATOM 1145 C CA . ASP A 1 152 ? 28.950 -8.066 -48.978 1.00 79.19 152 ASP A CA 1
ATOM 1146 C C . ASP A 1 152 ? 27.962 -7.214 -48.169 1.00 79.19 152 ASP A C 1
ATOM 1148 O O . ASP A 1 152 ? 28.387 -6.372 -47.369 1.00 79.19 152 ASP A O 1
ATOM 1152 N N . LYS A 1 153 ? 26.650 -7.451 -48.318 1.00 76.88 153 LYS A N 1
ATOM 1153 C CA . LYS A 1 153 ? 25.615 -6.795 -47.500 1.00 76.88 153 LYS A CA 1
ATOM 1154 C C . LYS A 1 153 ? 25.714 -7.238 -46.040 1.00 76.88 153 LYS A C 1
ATOM 1156 O O . LYS A 1 153 ? 25.615 -6.395 -45.149 1.00 76.88 153 LYS A O 1
ATOM 1161 N N . ALA A 1 154 ? 25.967 -8.524 -45.789 1.00 80.94 154 ALA A N 1
ATOM 1162 C CA . ALA A 1 154 ? 26.153 -9.050 -44.438 1.00 80.94 154 ALA A CA 1
ATOM 1163 C C . ALA A 1 154 ? 27.380 -8.425 -43.754 1.00 80.94 154 ALA A C 1
ATOM 1165 O O . ALA A 1 154 ? 27.277 -7.930 -42.632 1.00 80.94 154 ALA A O 1
ATOM 1166 N N . TYR A 1 155 ? 28.524 -8.348 -44.440 1.00 84.19 155 TYR A N 1
ATOM 1167 C CA . TYR A 1 155 ? 29.726 -7.709 -43.905 1.00 84.19 155 TYR A CA 1
ATOM 1168 C C . TYR A 1 155 ? 29.560 -6.200 -43.712 1.00 84.19 155 TYR A C 1
ATOM 1170 O O . TYR A 1 155 ? 30.102 -5.654 -42.750 1.00 84.19 155 TYR A O 1
ATOM 1178 N N . ALA A 1 156 ? 28.820 -5.518 -44.590 1.00 81.81 156 ALA A N 1
ATOM 1179 C CA . ALA A 1 156 ? 28.497 -4.104 -44.417 1.00 81.81 156 ALA A CA 1
ATOM 1180 C C . ALA A 1 156 ? 27.620 -3.872 -43.174 1.00 81.81 156 ALA A C 1
ATOM 1182 O O . ALA A 1 156 ? 27.905 -2.968 -42.388 1.00 81.81 156 ALA A O 1
ATOM 1183 N N . LEU A 1 157 ? 26.603 -4.714 -42.960 1.00 83.00 157 LEU A N 1
ATOM 1184 C CA . LEU A 1 157 ? 25.708 -4.638 -41.805 1.00 83.00 157 LEU A CA 1
ATOM 1185 C C . LEU A 1 157 ? 26.435 -4.962 -40.492 1.00 83.00 157 LEU A C 1
ATOM 1187 O O . LEU A 1 157 ? 26.267 -4.248 -39.509 1.00 83.00 157 LEU A O 1
ATOM 1191 N N . MET A 1 158 ? 27.291 -5.985 -40.485 1.00 84.81 158 MET A N 1
ATOM 1192 C CA . MET A 1 158 ? 28.094 -6.356 -39.314 1.00 84.81 158 MET A CA 1
ATOM 1193 C C . MET A 1 158 ? 29.075 -5.245 -38.921 1.00 84.81 158 MET A C 1
ATOM 1195 O O . MET A 1 158 ? 29.170 -4.903 -37.743 1.00 84.81 158 MET A O 1
ATOM 1199 N N . ASP A 1 159 ? 29.753 -4.625 -39.895 1.00 84.88 159 ASP A N 1
ATOM 1200 C CA . ASP A 1 159 ? 30.612 -3.465 -39.628 1.00 84.88 159 ASP A CA 1
ATOM 1201 C C . ASP A 1 159 ? 29.785 -2.255 -39.122 1.00 84.88 159 ASP A C 1
ATOM 1203 O O . ASP A 1 159 ? 30.263 -1.503 -38.272 1.00 84.88 159 ASP A O 1
ATOM 1207 N N . ALA A 1 160 ? 28.540 -2.068 -39.586 1.00 83.44 160 ALA A N 1
ATOM 1208 C CA . ALA A 1 160 ? 27.647 -1.001 -39.110 1.00 83.44 160 ALA A CA 1
ATOM 1209 C C . ALA A 1 160 ? 27.160 -1.227 -37.675 1.00 83.44 160 ALA A C 1
ATOM 1211 O O . ALA A 1 160 ? 27.204 -0.304 -36.859 1.00 83.44 160 ALA A O 1
ATOM 1212 N N . ILE A 1 161 ? 26.755 -2.455 -37.347 1.00 84.69 161 ILE A N 1
ATOM 1213 C CA . ILE A 1 161 ? 26.352 -2.842 -35.992 1.00 84.69 161 ILE A CA 1
ATOM 1214 C C . ILE A 1 161 ? 27.520 -2.643 -35.023 1.00 84.69 161 ILE A C 1
ATOM 1216 O O . ILE A 1 161 ? 27.345 -2.010 -33.982 1.00 84.69 161 ILE A O 1
ATOM 1220 N N . GLU A 1 162 ? 28.721 -3.106 -35.380 1.00 86.75 162 GLU A N 1
ATOM 1221 C CA . GLU A 1 162 ? 29.914 -2.956 -34.539 1.00 86.75 162 GLU A CA 1
ATOM 1222 C C . GLU A 1 162 ? 30.303 -1.478 -34.356 1.00 86.75 162 GLU A C 1
ATOM 1224 O O . GLU A 1 162 ? 30.706 -1.077 -33.266 1.00 86.75 162 GLU A O 1
ATOM 1229 N N . ALA A 1 163 ? 30.153 -0.635 -35.384 1.00 84.38 163 ALA A N 1
ATOM 1230 C CA . ALA A 1 163 ? 30.444 0.796 -35.282 1.00 84.38 163 ALA A CA 1
ATOM 1231 C C . ALA A 1 163 ? 29.455 1.540 -34.359 1.00 84.38 163 ALA A C 1
ATOM 1233 O O . ALA A 1 163 ? 29.872 2.356 -33.526 1.00 84.38 163 ALA A O 1
ATOM 1234 N N . ILE A 1 164 ? 28.155 1.252 -34.488 1.00 83.56 164 ILE A N 1
ATOM 1235 C CA . ILE A 1 164 ? 27.081 1.971 -33.785 1.00 83.56 164 ILE A CA 1
ATOM 1236 C C . ILE A 1 164 ? 26.901 1.437 -32.359 1.00 83.56 164 ILE A C 1
ATOM 1238 O O . ILE A 1 164 ? 26.911 2.222 -31.409 1.00 83.56 164 ILE A O 1
ATOM 1242 N N . TYR A 1 165 ? 26.792 0.117 -32.208 1.00 82.50 165 TYR A N 1
ATOM 1243 C CA . TYR A 1 165 ? 26.375 -0.553 -30.971 1.00 82.50 165 TYR A CA 1
ATOM 1244 C C . TYR A 1 165 ? 27.496 -1.329 -30.269 1.00 82.50 165 TYR A C 1
ATOM 1246 O O . TYR A 1 165 ? 27.276 -1.863 -29.183 1.00 82.50 165 TYR A O 1
ATOM 1254 N N . GLY A 1 166 ? 28.698 -1.399 -30.853 1.00 82.00 166 GLY A N 1
ATOM 1255 C CA . GLY A 1 166 ? 29.829 -2.091 -30.237 1.00 82.00 166 GLY A CA 1
ATOM 1256 C C . GLY A 1 166 ? 30.184 -1.521 -28.857 1.00 82.00 166 GLY A C 1
ATOM 1257 O O . GLY A 1 166 ? 30.131 -0.314 -28.624 1.00 82.00 166 GLY A O 1
ATOM 1258 N N . THR A 1 167 ? 30.588 -2.389 -27.930 1.00 81.06 167 THR A N 1
ATOM 1259 C CA . THR A 1 167 ? 30.971 -2.004 -26.557 1.00 81.06 167 THR A CA 1
ATOM 1260 C C . THR A 1 167 ? 32.460 -1.665 -26.428 1.00 81.06 167 THR A C 1
ATOM 1262 O O . THR A 1 167 ? 32.854 -0.931 -25.524 1.00 81.06 167 THR A O 1
ATOM 1265 N N . GLN A 1 168 ? 33.305 -2.147 -27.349 1.00 89.31 168 GLN A N 1
ATOM 1266 C CA . GLN A 1 168 ? 34.759 -1.947 -27.324 1.00 89.31 168 GLN A CA 1
ATOM 1267 C C . GLN A 1 168 ? 35.200 -0.804 -28.251 1.00 89.31 168 GLN A C 1
ATOM 1269 O O . GLN A 1 168 ? 35.160 -0.938 -29.474 1.00 89.31 168 GLN A O 1
ATOM 1274 N N . ALA A 1 169 ? 35.709 0.295 -27.681 1.00 85.00 169 ALA A N 1
ATOM 1275 C CA . ALA A 1 169 ? 36.064 1.518 -28.417 1.00 85.00 169 ALA A CA 1
ATOM 1276 C C . ALA A 1 169 ? 36.997 1.287 -29.625 1.00 85.00 169 ALA A C 1
ATOM 1278 O O . ALA A 1 169 ? 36.748 1.814 -30.707 1.00 85.00 169 ALA A O 1
ATOM 1279 N N . GLY A 1 170 ? 38.033 0.451 -29.479 1.00 87.44 170 GLY A N 1
ATOM 1280 C CA . GLY A 1 170 ? 38.973 0.162 -30.570 1.00 87.44 170 GLY A CA 1
ATOM 1281 C C . GLY A 1 170 ? 38.340 -0.588 -31.748 1.00 87.44 170 GLY A C 1
ATOM 1282 O O . GLY A 1 170 ? 38.652 -0.305 -32.906 1.00 87.44 170 GLY A O 1
ATOM 1283 N N . LYS A 1 171 ? 37.409 -1.511 -31.476 1.00 85.50 171 LYS A N 1
ATOM 1284 C CA . LYS A 1 171 ? 36.689 -2.240 -32.529 1.00 85.50 171 LYS A CA 1
ATOM 1285 C C . LYS A 1 171 ? 35.666 -1.352 -33.229 1.00 85.50 171 LYS A C 1
ATOM 1287 O O . LYS A 1 171 ? 35.625 -1.369 -34.457 1.00 85.50 171 LYS A O 1
ATOM 1292 N N . ARG A 1 172 ? 34.959 -0.497 -32.479 1.00 86.12 172 ARG A N 1
ATOM 1293 C CA . ARG A 1 172 ? 34.056 0.522 -33.040 1.00 86.12 172 ARG A CA 1
ATOM 1294 C C . ARG A 1 172 ? 34.779 1.445 -34.009 1.00 86.12 172 ARG A C 1
ATOM 1296 O O . ARG A 1 172 ? 34.320 1.635 -35.129 1.00 86.12 172 ARG A O 1
ATOM 1303 N N . LEU A 1 173 ? 35.931 1.986 -33.600 1.00 86.81 173 LEU A N 1
ATOM 1304 C CA . LEU A 1 173 ? 36.698 2.920 -34.425 1.00 86.81 173 LEU A CA 1
ATOM 1305 C C . LEU A 1 173 ? 37.214 2.239 -35.701 1.00 86.81 173 LEU A C 1
ATOM 1307 O O . LEU A 1 173 ? 37.131 2.801 -36.790 1.00 86.81 173 LEU A O 1
ATOM 1311 N N . LYS A 1 174 ? 37.690 0.993 -35.580 1.00 88.94 174 LYS A N 1
ATOM 1312 C CA . LYS A 1 174 ? 38.136 0.181 -36.719 1.00 88.94 174 LYS A CA 1
ATOM 1313 C C . LYS A 1 174 ? 36.988 -0.136 -37.682 1.00 88.94 174 LYS A C 1
ATOM 1315 O O . LYS A 1 174 ? 37.186 -0.067 -38.892 1.00 88.94 174 LYS A O 1
ATOM 1320 N N . ALA A 1 175 ? 35.809 -0.475 -37.167 1.00 83.94 175 ALA A N 1
ATOM 1321 C CA . ALA A 1 175 ? 34.617 -0.739 -37.969 1.00 83.94 175 ALA A CA 1
ATOM 1322 C C . ALA A 1 175 ? 34.116 0.535 -38.671 1.00 83.94 175 ALA A C 1
ATOM 1324 O O . ALA A 1 175 ? 33.902 0.529 -39.883 1.00 83.94 175 ALA A O 1
ATOM 1325 N N . ALA A 1 176 ? 34.061 1.662 -37.955 1.00 85.19 176 ALA A N 1
ATOM 1326 C CA . ALA A 1 176 ? 33.730 2.968 -38.520 1.00 85.19 176 ALA A CA 1
ATOM 1327 C C . ALA A 1 176 ? 34.711 3.380 -39.631 1.00 85.19 176 ALA A C 1
ATOM 1329 O O . ALA A 1 176 ? 34.287 3.857 -40.683 1.00 85.19 176 ALA A O 1
ATOM 1330 N N . LEU A 1 177 ? 36.013 3.135 -39.446 1.00 88.25 177 LEU A N 1
ATOM 1331 C CA . LEU A 1 177 ? 37.034 3.410 -40.457 1.00 88.25 177 LEU A CA 1
ATOM 1332 C C . LEU A 1 177 ? 36.891 2.502 -41.687 1.00 88.25 177 LEU A C 1
ATOM 1334 O O . LEU A 1 177 ? 36.993 2.983 -42.812 1.00 88.25 177 LEU A O 1
ATOM 1338 N N . LYS A 1 178 ? 36.605 1.206 -41.505 1.00 84.81 178 LYS A N 1
ATOM 1339 C CA . LYS A 1 178 ? 36.333 0.282 -42.622 1.00 84.81 178 LYS A CA 1
ATOM 1340 C C . LYS A 1 178 ? 35.139 0.732 -43.458 1.00 84.81 178 LYS A C 1
ATOM 1342 O O . LYS A 1 178 ? 35.220 0.716 -44.684 1.00 84.81 178 LYS A O 1
ATOM 1347 N N . LEU A 1 179 ? 34.058 1.157 -42.803 1.00 83.56 179 LEU A N 1
ATOM 1348 C CA . LEU A 1 179 ? 32.914 1.761 -43.482 1.00 83.56 179 LEU A CA 1
ATOM 1349 C C . LEU A 1 179 ? 33.300 3.081 -44.144 1.00 83.56 179 LEU A C 1
ATOM 1351 O O . LEU A 1 179 ? 32.770 3.402 -45.200 1.00 83.56 179 LEU A O 1
ATOM 1355 N N . TRP A 1 180 ? 34.224 3.845 -43.555 1.00 83.81 180 TRP A N 1
ATOM 1356 C CA . TRP A 1 180 ? 34.650 5.120 -44.115 1.00 83.81 180 TRP A CA 1
ATOM 1357 C C . TRP A 1 180 ? 35.454 4.978 -45.408 1.00 83.81 180 TRP A C 1
ATOM 1359 O O . TRP A 1 180 ? 35.209 5.706 -46.369 1.00 83.81 180 TRP A O 1
ATOM 1369 N N . ILE A 1 181 ? 36.359 4.004 -45.441 1.00 88.25 181 ILE A N 1
ATOM 1370 C CA . ILE A 1 181 ? 37.263 3.749 -46.567 1.00 88.25 181 ILE A CA 1
ATOM 1371 C C . ILE A 1 181 ? 36.570 2.958 -47.686 1.00 88.25 181 ILE A C 1
ATOM 1373 O O . ILE A 1 181 ? 36.964 3.081 -48.841 1.00 88.25 181 ILE A O 1
ATOM 1377 N N . ASN A 1 182 ? 35.536 2.162 -47.381 1.00 85.38 182 ASN A N 1
ATOM 1378 C CA . ASN A 1 182 ? 34.853 1.331 -48.372 1.00 85.38 182 ASN A CA 1
ATOM 1379 C C . ASN A 1 182 ? 33.530 1.976 -48.857 1.00 85.38 182 ASN A C 1
ATOM 1381 O O . ASN A 1 182 ? 32.489 1.814 -48.208 1.00 85.38 182 ASN A O 1
ATOM 1385 N N . PRO A 1 183 ? 33.532 2.691 -50.003 1.00 80.38 183 PRO A N 1
ATOM 1386 C CA . PRO A 1 183 ? 32.341 3.362 -50.525 1.00 80.38 183 PRO A CA 1
ATOM 1387 C C . PRO A 1 183 ? 31.234 2.378 -50.926 1.00 80.38 183 PRO A C 1
ATOM 1389 O O . PRO A 1 183 ? 30.058 2.710 -50.796 1.00 80.38 183 PRO A O 1
ATOM 1392 N N . THR A 1 184 ? 31.587 1.159 -51.342 1.00 80.19 184 THR A N 1
ATOM 1393 C CA . THR A 1 184 ? 30.628 0.105 -51.699 1.00 80.19 184 THR A CA 1
ATOM 1394 C C . THR A 1 184 ? 29.809 -0.320 -50.485 1.00 80.19 184 THR A C 1
ATOM 1396 O O . THR A 1 184 ? 28.585 -0.329 -50.547 1.00 80.19 184 THR A O 1
ATOM 1399 N N . LYS A 1 185 ? 30.447 -0.555 -49.329 1.00 78.81 185 LYS A N 1
ATOM 1400 C CA . LYS A 1 185 ? 29.728 -0.882 -48.081 1.00 78.81 185 LYS A CA 1
ATOM 1401 C C . LYS A 1 185 ? 28.770 0.228 -47.647 1.00 78.81 185 LYS A C 1
ATOM 1403 O O . LYS A 1 185 ? 27.679 -0.056 -47.167 1.00 78.81 185 LYS A O 1
ATOM 1408 N N . ARG A 1 186 ? 29.146 1.495 -47.844 1.00 76.25 186 ARG A N 1
ATOM 1409 C CA . ARG A 1 186 ? 28.271 2.645 -47.556 1.00 76.25 186 ARG A CA 1
ATOM 1410 C C . ARG A 1 186 ? 27.059 2.713 -48.473 1.00 76.25 186 ARG A C 1
ATOM 1412 O O . ARG A 1 186 ? 25.982 3.030 -47.986 1.00 76.25 186 ARG A O 1
ATOM 1419 N N . ARG A 1 187 ? 27.234 2.435 -49.767 1.00 76.81 187 ARG A N 1
ATOM 1420 C CA . ARG A 1 187 ? 26.133 2.355 -50.739 1.00 76.81 187 ARG A CA 1
ATOM 1421 C C . ARG A 1 187 ? 25.158 1.235 -50.377 1.00 76.81 187 ARG A C 1
ATOM 1423 O O . ARG A 1 187 ? 23.966 1.487 -50.252 1.00 76.81 187 ARG A O 1
ATOM 1430 N N . LEU A 1 188 ? 25.684 0.058 -50.031 1.00 75.38 188 LEU A N 1
ATOM 1431 C CA . LEU A 1 188 ? 24.877 -1.081 -49.580 1.00 75.38 188 LEU A CA 1
ATOM 1432 C C . LEU A 1 188 ? 24.069 -0.781 -48.304 1.00 75.38 188 LEU A C 1
ATOM 1434 O O . LEU A 1 188 ? 22.924 -1.209 -48.189 1.00 75.38 188 LEU A O 1
ATOM 1438 N N . LEU A 1 189 ? 24.630 -0.021 -47.356 1.00 73.31 189 LEU A N 1
ATOM 1439 C CA . LEU A 1 189 ? 23.916 0.421 -46.146 1.00 73.31 189 LEU A CA 1
ATOM 1440 C C . LEU A 1 189 ? 22.861 1.500 -46.420 1.00 73.31 189 LEU A C 1
ATOM 1442 O O . LEU A 1 189 ? 21.946 1.665 -45.619 1.00 73.31 189 LEU A O 1
ATOM 1446 N N . LYS A 1 190 ? 22.985 2.230 -47.531 1.00 71.81 190 LYS A N 1
ATOM 1447 C CA . LYS A 1 190 ? 21.991 3.207 -47.994 1.00 71.81 190 LYS A CA 1
ATOM 1448 C C . LYS A 1 190 ? 20.895 2.582 -48.860 1.00 71.81 190 LYS A C 1
ATOM 1450 O O . LYS A 1 190 ? 19.877 3.229 -49.084 1.00 71.81 190 LYS A O 1
ATOM 1455 N N . GLY A 1 191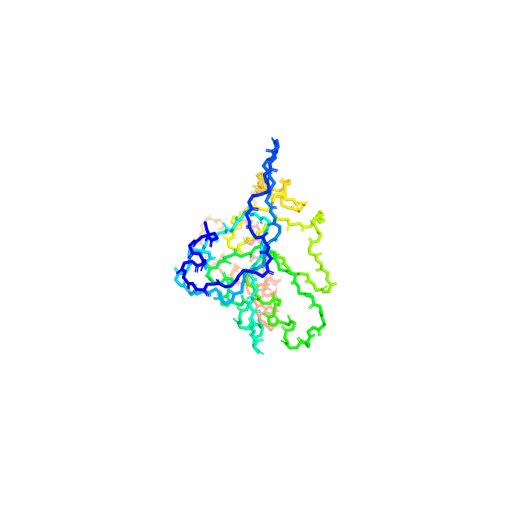 ? 21.073 1.327 -49.278 1.00 65.12 191 GLY A N 1
ATOM 1456 C CA . GLY A 1 191 ? 20.157 0.633 -50.181 1.00 65.12 191 GLY A CA 1
ATOM 1457 C C . GLY A 1 191 ? 20.355 1.000 -51.654 1.00 65.12 191 GLY A C 1
ATOM 1458 O O . GLY A 1 191 ? 19.435 0.792 -52.438 1.00 65.12 191 GLY A O 1
ATOM 1459 N N . ASP A 1 192 ? 21.524 1.539 -52.017 1.00 64.94 192 ASP A N 1
ATOM 1460 C CA . ASP A 1 192 ? 21.900 1.809 -53.407 1.00 64.94 192 ASP A CA 1
ATOM 1461 C C . ASP A 1 192 ? 22.529 0.536 -54.008 1.00 64.94 192 ASP A C 1
ATOM 1463 O O . ASP A 1 192 ? 23.554 0.072 -53.491 1.00 64.94 192 ASP A O 1
ATOM 1467 N N . ASP A 1 193 ? 21.940 -0.011 -55.080 1.00 58.28 193 ASP A N 1
ATOM 1468 C CA . ASP A 1 193 ? 22.541 -1.094 -55.884 1.00 58.28 193 ASP A CA 1
ATOM 1469 C C . ASP A 1 193 ? 23.738 -0.590 -56.728 1.00 58.28 193 ASP A C 1
ATOM 1471 O O . ASP A 1 193 ? 23.764 0.599 -57.146 1.00 58.28 193 ASP A O 1
#

Solvent-accessible surface area (backbone atoms only — not comparable to full-atom values): 11590 Å² total; per-residue (Å²): 98,67,68,51,27,45,77,53,63,22,45,66,81,42,80,62,51,73,51,90,69,100,56,98,41,67,38,65,26,46,35,32,65,70,37,84,85,21,61,57,56,64,44,85,80,94,56,59,57,48,78,55,83,88,68,95,51,56,63,61,49,51,53,53,47,40,72,54,41,68,44,38,69,45,60,42,80,61,85,68,55,71,75,53,44,54,56,53,69,69,42,79,41,48,38,78,33,72,65,38,77,77,70,92,62,82,67,52,46,47,18,58,74,63,50,92,61,38,73,35,62,75,44,37,68,53,76,76,48,82,88,74,92,82,87,81,79,90,63,89,75,60,38,62,82,50,84,78,90,42,71,66,52,52,54,33,49,52,33,47,48,34,36,74,70,46,88,50,68,71,57,16,53,51,23,44,47,53,48,66,75,32,63,66,40,47,33,41,64,54,41,50,131

Radius of gyration: 31.89 Å; Cα contacts (8 Å, |Δi|>4): 239; chains: 1; bounding box: 73×32×81 Å